Protein AF-A0A952Y866-F1 (afdb_monomer_lite)

Radius of gyration: 36.35 Å; chains: 1; bounding box: 114×31×93 Å

Foldseek 3Di:
DDDLPVVVVVVVVVVVLVVVVVVLVVVLVVPAAQQEWEWEAAAPPGDIHTDPDEDPLWDWDWDDLDPRYIYIYTYDWDCDPVSATWGQQDQDPVRHGDIDGCPDPSNVVRVVVVRVVCSVPDPSVVVCVVRRVVRRVVSVVVSVVVSVVVVVVVVVVVVVVVVVVCVVLVPDPPDSDRPPPDPDPPPDDDDDDDDDDDDD

pLDDT: mean 74.96, std 14.43, range [31.17, 93.38]

Secondary structure (DSSP, 8-state):
----HHHHHHHHHHHHHHHHHHHHHHHHHHSPPPEEEEEEE-STTPPPEE-SS--TTSEEEEEEEETTEEEEEEEPEEE-TTSSEEEEEEE-TTSPEEEEETTSHHHHHHHHHHHHHHHHH--HHHHHHHHHHHHHHHHHHHHHHHHHHHHHHHHHHHHHHHHHHHHHTTPPTT--S-----------------------

Sequence (200 aa):
MPFNIFAVARRIAAAVALLGVAAWVALTAIHGPEVTAVVRIDGPGAAPVPVDDCDEADVREFVRAEDRLSITVCFRTLQGRTHKREIAYAVDEKGEPSVAELDSKEAYQYTKRVAADFVEKLDADAMARQHRSPALLAHWARSMTLMALGLLAGWGLVFGIGRIVRRYLRIPKGSDVVPELEPDEWEGPPSGNAGGGEVP

Structure (mmCIF, N/CA/C/O backbone):
data_AF-A0A952Y866-F1
#
_entry.id   AF-A0A952Y866-F1
#
loop_
_atom_site.group_PDB
_atom_site.id
_atom_site.type_symbol
_atom_site.label_atom_id
_atom_site.label_alt_id
_atom_site.label_comp_id
_atom_site.label_asym_id
_atom_site.label_entity_id
_atom_site.label_seq_id
_atom_site.pdbx_PDB_ins_code
_atom_site.Cartn_x
_atom_site.Cartn_y
_atom_site.Cartn_z
_atom_site.occupancy
_atom_site.B_iso_or_equiv
_atom_site.auth_seq_id
_atom_site.auth_comp_id
_atom_site.auth_asym_id
_atom_site.auth_atom_id
_atom_site.pdbx_PDB_model_num
ATOM 1 N N . MET A 1 1 ? 28.715 -3.112 -46.007 1.00 52.16 1 MET A N 1
ATOM 2 C CA . MET A 1 1 ? 28.102 -2.104 -45.110 1.00 52.16 1 MET A CA 1
ATOM 3 C C . MET A 1 1 ? 28.789 -2.207 -43.759 1.00 52.16 1 MET A C 1
ATOM 5 O O . MET A 1 1 ? 28.863 -3.326 -43.260 1.00 52.16 1 MET A O 1
ATOM 9 N N . PRO A 1 2 ? 29.329 -1.115 -43.196 1.00 54.25 2 PRO A N 1
ATOM 10 C CA . PRO A 1 2 ? 30.005 -1.164 -41.903 1.00 54.25 2 PRO A CA 1
ATOM 11 C C . PRO A 1 2 ? 29.009 -1.585 -40.816 1.00 54.25 2 PRO A C 1
ATOM 13 O O . PRO A 1 2 ? 27.917 -1.025 -40.697 1.00 54.25 2 PRO A O 1
ATOM 16 N N . PHE A 1 3 ? 29.359 -2.621 -40.059 1.00 59.06 3 PHE A N 1
ATOM 17 C CA . PHE A 1 3 ? 28.512 -3.166 -39.005 1.00 59.06 3 PHE A CA 1
ATOM 18 C C . PHE A 1 3 ? 28.526 -2.213 -37.802 1.00 59.06 3 PHE A C 1
ATOM 20 O O . PHE A 1 3 ? 29.512 -2.117 -37.075 1.00 59.06 3 PHE A O 1
ATOM 27 N N . ASN A 1 4 ? 27.434 -1.470 -37.601 1.00 69.81 4 ASN A N 1
ATOM 28 C CA . ASN A 1 4 ? 27.316 -0.525 -36.493 1.00 69.81 4 ASN A CA 1
ATOM 29 C C . ASN A 1 4 ? 26.872 -1.255 -35.213 1.00 69.81 4 ASN A C 1
ATOM 31 O O . ASN A 1 4 ? 25.679 -1.375 -34.916 1.00 69.81 4 ASN A O 1
ATOM 35 N N . ILE A 1 5 ? 27.856 -1.731 -34.447 1.00 71.88 5 ILE A N 1
ATOM 36 C CA . ILE A 1 5 ? 27.668 -2.380 -33.139 1.00 71.88 5 ILE A CA 1
ATOM 37 C C . ILE A 1 5 ? 26.823 -1.528 -32.180 1.00 71.88 5 ILE A C 1
ATOM 39 O O . ILE A 1 5 ? 26.007 -2.075 -31.438 1.00 71.88 5 ILE A O 1
ATOM 43 N N . PHE A 1 6 ? 26.941 -0.197 -32.220 1.00 72.19 6 PHE A N 1
ATOM 44 C CA . PHE A 1 6 ? 26.191 0.695 -31.331 1.00 72.19 6 PHE A CA 1
ATOM 45 C C . PHE A 1 6 ? 24.701 0.761 -31.677 1.00 72.19 6 PHE A C 1
ATOM 47 O O . PHE A 1 6 ? 23.863 0.846 -30.777 1.00 72.19 6 PHE A O 1
ATOM 54 N N . ALA A 1 7 ? 24.348 0.678 -32.961 1.00 75.44 7 ALA A N 1
ATOM 55 C CA . ALA A 1 7 ? 22.956 0.616 -33.398 1.00 75.44 7 ALA A CA 1
ATOM 56 C C . ALA A 1 7 ? 22.286 -0.698 -32.963 1.00 75.44 7 ALA A C 1
ATOM 58 O O . ALA A 1 7 ? 21.150 -0.686 -32.482 1.00 75.44 7 ALA A O 1
ATOM 59 N N . VAL A 1 8 ? 23.002 -1.821 -33.077 1.00 79.06 8 VAL A N 1
ATOM 60 C CA . VAL A 1 8 ? 22.528 -3.132 -32.607 1.00 79.06 8 VAL A CA 1
ATOM 61 C C . VAL A 1 8 ? 22.381 -3.136 -31.085 1.00 79.06 8 VAL A C 1
ATOM 63 O O . VAL A 1 8 ? 21.320 -3.495 -30.576 1.00 79.06 8 VAL A O 1
ATOM 66 N N . ALA A 1 9 ? 23.386 -2.641 -30.357 1.00 79.94 9 ALA A N 1
ATOM 67 C CA . ALA A 1 9 ? 23.347 -2.533 -28.900 1.00 79.94 9 ALA A CA 1
ATOM 68 C C . ALA A 1 9 ? 22.163 -1.683 -28.409 1.00 79.94 9 ALA A C 1
ATOM 70 O O . ALA A 1 9 ? 21.484 -2.065 -27.458 1.00 79.94 9 ALA A O 1
ATOM 71 N N . ARG A 1 10 ? 21.851 -0.569 -29.089 1.00 82.69 10 ARG A N 1
ATOM 72 C CA . ARG A 1 10 ? 20.703 0.288 -28.749 1.00 82.69 10 ARG A CA 1
ATOM 73 C C . ARG A 1 10 ? 19.367 -0.438 -28.918 1.00 82.69 10 ARG A C 1
ATOM 75 O O . ARG A 1 10 ? 18.486 -0.288 -28.077 1.00 82.69 10 ARG A O 1
ATOM 82 N N . ARG A 1 11 ? 19.218 -1.239 -29.978 1.00 85.25 11 ARG A N 1
ATOM 83 C CA . ARG A 1 11 ? 18.003 -2.037 -30.223 1.00 85.25 11 ARG A CA 1
ATOM 84 C C . ARG A 1 11 ? 17.827 -3.137 -29.181 1.00 85.25 11 ARG A C 1
ATOM 86 O O . ARG A 1 11 ? 16.726 -3.299 -28.668 1.00 85.25 11 ARG A O 1
ATOM 93 N N . ILE A 1 12 ? 18.905 -3.844 -28.840 1.00 86.81 12 ILE A N 1
ATOM 94 C CA . ILE A 1 12 ? 18.879 -4.881 -27.800 1.00 86.81 12 ILE A CA 1
ATOM 95 C C . ILE A 1 12 ? 18.534 -4.256 -26.445 1.00 86.81 12 ILE A C 1
ATOM 97 O O . ILE A 1 12 ? 17.636 -4.743 -25.767 1.00 86.81 12 ILE A O 1
ATOM 101 N N . ALA A 1 13 ? 19.172 -3.140 -26.081 1.00 84.38 13 ALA A N 1
ATOM 102 C CA . ALA A 1 13 ? 18.874 -2.431 -24.839 1.00 84.38 13 ALA A CA 1
ATOM 103 C C . ALA A 1 13 ? 17.405 -1.981 -24.764 1.00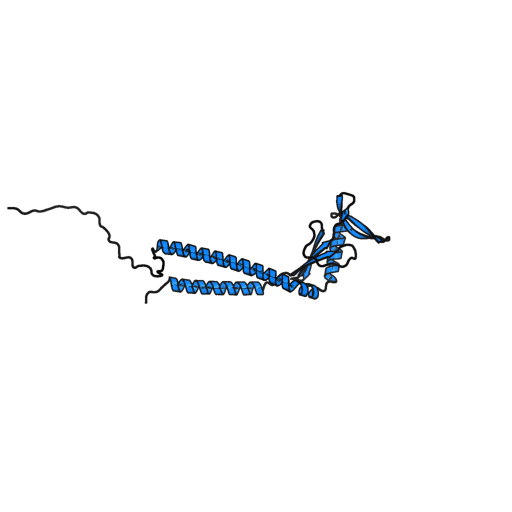 84.38 13 ALA A C 1
ATOM 105 O O . ALA A 1 13 ? 16.766 -2.154 -23.729 1.00 84.38 13 ALA A O 1
ATOM 106 N N . ALA A 1 14 ? 16.845 -1.463 -25.864 1.00 85.88 14 ALA A N 1
ATOM 107 C CA . ALA A 1 14 ? 15.435 -1.082 -25.925 1.00 85.88 14 ALA A CA 1
ATOM 108 C C . ALA A 1 14 ? 14.496 -2.291 -25.775 1.00 85.88 14 ALA A C 1
ATOM 110 O O . ALA A 1 14 ? 13.523 -2.217 -25.029 1.00 85.88 14 ALA A O 1
ATOM 111 N N . ALA A 1 15 ? 14.798 -3.413 -26.435 1.00 90.06 15 ALA A N 1
ATOM 112 C CA . ALA A 1 15 ? 14.008 -4.637 -26.319 1.00 90.06 15 ALA A CA 1
ATOM 113 C C . ALA A 1 15 ? 14.034 -5.207 -24.891 1.00 90.06 15 ALA A C 1
ATOM 115 O O . ALA A 1 15 ? 12.989 -5.566 -24.353 1.00 90.06 15 ALA A O 1
ATOM 116 N N . VAL A 1 16 ? 15.206 -5.232 -24.249 1.00 89.38 16 VAL A N 1
ATOM 117 C CA . VAL A 1 16 ? 15.352 -5.674 -22.854 1.00 89.38 16 VAL A CA 1
ATOM 118 C C . VAL A 1 16 ? 14.599 -4.744 -21.904 1.00 89.38 16 VAL A C 1
ATOM 120 O O . VAL A 1 16 ? 13.900 -5.226 -21.017 1.00 89.38 16 VAL A O 1
ATOM 123 N N . ALA A 1 17 ? 14.679 -3.426 -22.107 1.00 88.12 17 ALA A N 1
ATOM 124 C CA . ALA A 1 17 ? 13.931 -2.464 -21.301 1.00 88.12 17 ALA A CA 1
ATOM 125 C C . ALA A 1 17 ? 12.413 -2.665 -21.440 1.00 88.12 17 ALA A C 1
ATOM 127 O O . ALA A 1 17 ? 11.709 -2.692 -20.434 1.00 88.12 17 ALA A O 1
ATOM 128 N N . LEU A 1 18 ? 11.912 -2.873 -22.663 1.00 91.94 18 LEU A N 1
ATOM 129 C CA . LEU A 1 18 ? 10.495 -3.154 -22.914 1.00 91.94 18 LEU A CA 1
ATOM 130 C C . LEU A 1 18 ? 10.033 -4.445 -22.232 1.00 91.94 18 LEU A C 1
ATOM 132 O O . LEU A 1 18 ? 8.996 -4.444 -21.572 1.00 91.94 18 LEU A O 1
ATOM 136 N N . LEU A 1 19 ? 10.808 -5.526 -22.348 1.00 93.31 19 LEU A N 1
ATOM 137 C CA . LEU A 1 19 ? 10.503 -6.790 -21.675 1.00 93.31 19 LEU A CA 1
ATOM 138 C C . LEU A 1 19 ? 10.538 -6.644 -20.150 1.00 93.31 19 LEU A C 1
ATOM 140 O O . LEU A 1 19 ? 9.662 -7.174 -19.473 1.00 93.31 19 LEU A O 1
ATOM 144 N N . GLY A 1 20 ? 11.501 -5.893 -19.612 1.00 90.88 20 GLY A N 1
ATOM 145 C CA . GLY A 1 20 ? 11.597 -5.609 -18.181 1.00 90.88 20 GLY A CA 1
ATOM 146 C C . GLY A 1 20 ? 10.390 -4.832 -17.657 1.00 90.88 20 GLY A C 1
ATOM 147 O O . GLY A 1 20 ? 9.813 -5.210 -16.641 1.00 90.88 20 GLY A O 1
ATOM 148 N N . VAL A 1 21 ? 9.955 -3.797 -18.383 1.00 92.06 21 VAL A N 1
ATOM 149 C CA . VAL A 1 21 ? 8.740 -3.036 -18.051 1.00 92.06 21 VAL A CA 1
ATOM 150 C C . VAL A 1 21 ? 7.505 -3.935 -18.118 1.00 92.06 21 VAL A C 1
ATOM 152 O O . VAL A 1 21 ? 6.712 -3.946 -17.181 1.00 92.06 21 VAL A O 1
ATOM 155 N N . ALA A 1 22 ? 7.355 -4.734 -19.178 1.00 91.75 22 ALA A N 1
ATOM 156 C CA . ALA A 1 22 ? 6.223 -5.648 -19.318 1.00 91.75 22 ALA A CA 1
ATOM 157 C C . ALA A 1 22 ? 6.173 -6.683 -18.180 1.00 91.75 22 ALA A C 1
ATOM 159 O O . ALA A 1 22 ? 5.112 -6.905 -17.594 1.00 91.75 22 ALA A O 1
ATOM 160 N N . ALA A 1 23 ? 7.320 -7.266 -17.821 1.00 90.81 23 ALA A N 1
ATOM 161 C CA . ALA A 1 23 ? 7.433 -8.195 -16.703 1.00 90.81 23 ALA A CA 1
ATOM 162 C C . ALA A 1 23 ? 7.087 -7.526 -15.363 1.00 90.81 23 ALA A C 1
ATOM 164 O O . ALA A 1 23 ? 6.359 -8.109 -14.562 1.00 90.81 23 ALA A O 1
ATOM 165 N N . TRP A 1 24 ? 7.543 -6.290 -15.131 1.00 92.00 24 TRP A N 1
ATOM 166 C CA . TRP A 1 24 ? 7.238 -5.537 -13.912 1.00 92.00 24 TRP A CA 1
ATOM 167 C C . TRP A 1 24 ? 5.745 -5.224 -13.776 1.00 92.00 24 TRP A C 1
ATOM 169 O O . TRP A 1 24 ? 5.154 -5.416 -12.709 1.00 92.00 24 TRP A O 1
ATOM 179 N N . VAL A 1 25 ? 5.116 -4.784 -14.869 1.00 89.44 25 VAL A N 1
ATOM 180 C CA . VAL A 1 25 ? 3.673 -4.515 -14.924 1.00 89.44 25 VAL A CA 1
ATOM 181 C C . VAL A 1 25 ? 2.881 -5.794 -14.656 1.00 89.44 25 VAL A C 1
ATOM 183 O O . VAL A 1 25 ? 1.972 -5.782 -13.827 1.00 89.44 25 VAL A O 1
ATOM 186 N N . ALA A 1 26 ? 3.253 -6.910 -15.291 1.00 89.31 26 ALA A N 1
ATOM 187 C CA . ALA A 1 26 ? 2.615 -8.203 -15.054 1.00 89.31 26 ALA A CA 1
ATOM 188 C C . ALA A 1 26 ? 2.753 -8.647 -13.590 1.00 89.31 26 ALA A C 1
ATOM 190 O O . ALA A 1 26 ? 1.777 -9.067 -12.972 1.00 89.31 26 ALA A O 1
ATOM 191 N N . LEU A 1 27 ? 3.944 -8.498 -13.005 1.00 87.56 27 LEU A N 1
ATOM 192 C CA . LEU A 1 27 ? 4.200 -8.880 -11.619 1.00 87.56 27 LEU A CA 1
ATOM 193 C C . LEU A 1 27 ? 3.391 -8.027 -10.631 1.00 87.56 27 LEU A C 1
ATOM 195 O O . LEU A 1 27 ? 2.812 -8.579 -9.696 1.00 87.56 27 LEU A O 1
ATOM 199 N N . THR A 1 28 ? 3.280 -6.721 -10.892 1.00 86.94 28 THR A N 1
ATOM 200 C CA . THR A 1 28 ? 2.441 -5.783 -10.121 1.00 86.94 28 THR A CA 1
ATOM 201 C C . THR A 1 28 ? 0.958 -6.140 -10.226 1.00 86.94 28 THR A C 1
ATOM 203 O O . THR A 1 28 ? 0.234 -6.089 -9.240 1.00 86.94 28 THR A O 1
ATOM 206 N N . ALA A 1 29 ? 0.489 -6.551 -11.405 1.00 84.44 29 ALA A N 1
ATOM 207 C CA . ALA A 1 29 ? -0.900 -6.961 -11.590 1.00 84.44 29 ALA A CA 1
ATOM 208 C C . ALA A 1 29 ? -1.238 -8.276 -10.857 1.00 84.44 29 ALA A C 1
ATOM 210 O O . ALA A 1 29 ? -2.344 -8.420 -10.338 1.00 84.44 29 ALA A O 1
ATOM 211 N N . ILE A 1 30 ? -0.296 -9.228 -10.798 1.00 85.38 30 ILE A N 1
ATOM 212 C CA . ILE A 1 30 ? -0.469 -10.512 -10.094 1.00 85.38 30 ILE A CA 1
ATOM 213 C C . ILE A 1 30 ? -0.462 -10.308 -8.570 1.00 85.38 30 ILE A C 1
ATOM 215 O O . ILE A 1 30 ? -1.298 -10.869 -7.851 1.00 85.38 30 ILE A O 1
ATOM 219 N N . HIS A 1 31 ? 0.465 -9.488 -8.074 1.00 77.75 31 HIS A N 1
ATOM 220 C CA . HIS A 1 31 ? 0.610 -9.186 -6.652 1.00 77.75 31 HIS A CA 1
ATOM 221 C C . HIS A 1 31 ? -0.307 -8.020 -6.286 1.00 77.75 31 HIS A C 1
ATOM 223 O O . HIS A 1 31 ? 0.139 -6.896 -6.093 1.00 77.75 31 HIS A O 1
ATOM 229 N N . GLY A 1 32 ? -1.613 -8.293 -6.222 1.00 64.56 32 GLY A N 1
ATOM 230 C CA . GLY A 1 32 ? -2.595 -7.302 -5.782 1.00 64.56 32 GLY A CA 1
ATOM 231 C C . GLY A 1 32 ? -2.281 -6.759 -4.377 1.00 64.56 32 GLY A C 1
ATOM 232 O O . GLY A 1 32 ? -1.659 -7.461 -3.578 1.00 64.56 32 GLY A O 1
ATOM 233 N N . PRO A 1 33 ? -2.712 -5.527 -4.058 1.00 69.75 33 PRO A N 1
ATOM 234 C CA . PRO A 1 33 ? -2.453 -4.932 -2.755 1.00 69.75 33 PRO A CA 1
ATOM 235 C C . PRO A 1 33 ? -3.138 -5.710 -1.635 1.00 69.75 33 PRO A C 1
ATOM 237 O O . PRO A 1 33 ? -4.276 -6.158 -1.794 1.00 69.75 33 PRO A O 1
ATOM 240 N N . GLU A 1 34 ? -2.474 -5.794 -0.483 1.00 67.69 34 GLU A N 1
ATOM 241 C CA . GLU A 1 34 ? -3.193 -5.996 0.771 1.00 67.69 34 GLU A CA 1
ATOM 242 C C . GLU A 1 34 ? -4.059 -4.755 1.013 1.00 67.69 34 GLU A C 1
ATOM 244 O O . GLU A 1 34 ? -3.573 -3.621 0.976 1.00 67.69 34 GLU A O 1
ATOM 249 N N . VAL A 1 35 ? -5.359 -4.967 1.192 1.00 74.31 35 VAL A N 1
ATOM 250 C CA . VAL A 1 35 ? -6.283 -3.907 1.578 1.00 74.31 35 VAL A CA 1
ATOM 251 C C . VAL A 1 35 ? -6.158 -3.762 3.085 1.00 74.31 35 VAL A C 1
ATOM 253 O O . VAL A 1 35 ? -6.508 -4.674 3.828 1.00 74.31 35 VAL A O 1
ATOM 256 N N . THR A 1 36 ? -5.625 -2.627 3.522 1.00 74.50 36 THR A N 1
ATOM 257 C CA . THR A 1 36 ? -5.584 -2.242 4.931 1.00 74.50 36 THR A CA 1
ATOM 258 C C . THR A 1 36 ? -6.788 -1.357 5.223 1.00 74.50 36 THR A C 1
ATOM 260 O O . THR A 1 36 ? -6.935 -0.309 4.591 1.00 74.50 36 THR A O 1
ATOM 263 N N . ALA A 1 37 ? -7.633 -1.750 6.170 1.00 78.75 37 ALA A N 1
ATOM 264 C CA . ALA A 1 37 ? -8.684 -0.893 6.711 1.00 78.75 37 ALA A CA 1
ATOM 265 C C . ALA A 1 37 ? -8.333 -0.491 8.145 1.00 78.75 37 ALA A C 1
ATOM 267 O O . ALA A 1 37 ? -7.797 -1.300 8.903 1.00 78.75 37 ALA A O 1
ATOM 268 N N . VAL A 1 38 ? -8.638 0.749 8.521 1.00 84.50 38 VAL A N 1
ATOM 269 C CA . VAL A 1 38 ? -8.466 1.229 9.893 1.00 84.50 38 VAL A CA 1
ATOM 270 C C . VAL A 1 38 ? -9.833 1.628 10.434 1.00 84.50 38 VAL A C 1
ATOM 272 O O . VAL A 1 38 ? -10.590 2.362 9.797 1.00 84.50 38 VAL A O 1
ATOM 275 N N . VAL A 1 39 ? -10.184 1.095 11.600 1.00 85.31 39 VAL A N 1
ATOM 276 C CA . VAL A 1 39 ? -11.456 1.384 12.268 1.00 85.31 39 VAL A CA 1
ATOM 277 C C . VAL A 1 39 ? -11.206 1.772 13.708 1.00 85.31 39 VAL A C 1
ATOM 279 O O . VAL A 1 39 ? -10.349 1.190 14.363 1.00 85.31 39 VAL A O 1
ATOM 282 N N . ARG A 1 40 ? -11.981 2.722 14.223 1.00 86.19 40 ARG A N 1
ATOM 283 C CA . ARG A 1 40 ? -11.943 3.129 15.625 1.00 86.19 40 ARG A CA 1
ATOM 284 C C . ARG A 1 40 ? -13.189 2.660 16.361 1.00 86.19 40 ARG A C 1
ATOM 286 O O . ARG A 1 40 ? -14.302 2.806 15.862 1.00 86.19 40 ARG A O 1
ATOM 293 N N . ILE A 1 41 ? -12.997 2.141 17.568 1.00 85.94 41 ILE A N 1
ATOM 294 C CA . ILE A 1 41 ? -14.057 1.815 18.520 1.00 85.94 41 ILE A CA 1
ATOM 295 C C . ILE A 1 41 ? -13.939 2.795 19.690 1.00 85.94 41 ILE A C 1
ATOM 297 O O . ILE A 1 41 ? -12.962 2.773 20.440 1.00 85.94 41 ILE A O 1
ATOM 301 N N . ASP A 1 42 ? -14.933 3.677 19.827 1.00 82.00 42 ASP A N 1
ATOM 302 C CA . ASP A 1 42 ? -14.933 4.747 20.836 1.00 82.00 42 ASP A CA 1
ATOM 303 C C . ASP A 1 42 ? -15.239 4.251 22.263 1.00 82.00 42 ASP A C 1
ATOM 305 O O . ASP A 1 42 ? -15.030 4.986 23.227 1.00 82.00 42 ASP A O 1
ATOM 309 N N . GLY A 1 43 ? -15.717 3.013 22.422 1.00 78.56 43 GLY A N 1
ATOM 310 C CA . GLY A 1 43 ? -16.006 2.428 23.729 1.00 78.56 43 GLY A CA 1
ATOM 311 C C . GLY A 1 43 ? -16.710 1.068 23.661 1.00 78.56 43 GLY A C 1
ATOM 312 O O . GLY A 1 43 ? -17.007 0.568 22.573 1.00 78.56 43 GLY A O 1
ATOM 313 N N . PRO A 1 44 ? -16.987 0.449 24.819 1.00 77.19 44 PRO A N 1
ATOM 314 C CA . PRO A 1 44 ? -17.636 -0.854 24.892 1.00 77.19 44 PRO A CA 1
ATOM 315 C C . PRO A 1 44 ? -19.044 -0.826 24.301 1.00 77.19 44 PRO A C 1
ATOM 317 O O . PRO A 1 44 ? -19.891 -0.035 24.704 1.00 77.19 44 PRO A O 1
ATOM 320 N N . GLY A 1 45 ? -19.278 -1.695 23.313 1.00 74.81 45 GLY A N 1
ATOM 321 C CA . GLY A 1 45 ? -20.544 -1.778 22.577 1.00 74.81 45 GLY A CA 1
ATOM 322 C C . GLY A 1 45 ? -20.763 -0.676 21.533 1.00 74.81 45 GLY A C 1
ATOM 323 O O . GLY A 1 45 ? -21.804 -0.676 20.878 1.00 74.81 45 GLY A O 1
ATOM 324 N N . ALA A 1 46 ? -19.809 0.244 21.348 1.00 79.81 46 ALA A N 1
ATOM 325 C CA . ALA A 1 46 ? -19.893 1.261 20.306 1.00 79.81 46 ALA A CA 1
ATOM 326 C C . ALA A 1 46 ? -19.729 0.642 18.910 1.00 79.81 46 ALA A C 1
ATOM 328 O O . ALA A 1 46 ? -18.975 -0.315 18.716 1.00 79.81 46 ALA A O 1
ATOM 329 N N . ALA A 1 47 ? -20.418 1.217 17.924 1.00 77.31 47 ALA A N 1
ATOM 330 C CA . ALA A 1 47 ? -20.232 0.830 16.535 1.00 77.31 47 ALA A CA 1
ATOM 331 C C . ALA A 1 47 ? -18.841 1.280 16.038 1.00 77.31 47 ALA A C 1
ATOM 333 O O . ALA A 1 47 ? -18.419 2.396 16.350 1.00 77.31 47 ALA A O 1
ATOM 334 N N . PRO A 1 48 ? -18.135 0.448 15.259 1.00 80.62 48 PRO A N 1
ATOM 335 C CA . PRO A 1 48 ? -16.844 0.806 14.690 1.00 80.62 48 PRO A CA 1
ATOM 336 C C . PRO A 1 48 ? -17.005 1.895 13.625 1.00 80.62 48 PRO A C 1
ATOM 338 O O . PRO A 1 48 ? -17.863 1.802 12.745 1.00 80.62 48 PRO A O 1
ATOM 341 N N . VAL A 1 49 ? -16.159 2.919 13.700 1.00 82.38 49 VAL A N 1
ATOM 342 C CA . VAL A 1 49 ? -16.151 4.067 12.789 1.00 82.38 49 VAL A CA 1
ATOM 343 C C . VAL A 1 49 ? -14.909 3.985 11.897 1.00 82.38 49 VAL A C 1
ATOM 345 O O . VAL A 1 49 ? -13.807 3.842 12.427 1.00 82.38 49 VAL A O 1
ATOM 348 N N . PRO A 1 50 ? -15.036 4.067 10.561 1.00 80.69 50 PRO A N 1
ATOM 349 C CA . PRO A 1 50 ? -13.875 4.090 9.676 1.00 80.69 50 PRO A CA 1
ATOM 350 C C . PRO A 1 50 ? -13.062 5.372 9.894 1.00 80.69 50 PRO A C 1
ATOM 352 O O . PRO A 1 50 ? -13.626 6.466 9.962 1.00 80.69 50 PRO A O 1
ATOM 355 N N . VAL A 1 51 ? -11.742 5.230 9.998 1.00 83.44 51 VAL A N 1
ATOM 356 C CA . VAL A 1 51 ? -10.785 6.337 10.156 1.00 83.44 51 VAL A CA 1
ATOM 357 C C . VAL A 1 51 ? -9.598 6.131 9.216 1.00 83.44 51 VAL A C 1
ATOM 359 O O . VAL A 1 51 ? -9.343 5.010 8.785 1.00 83.44 51 VAL A O 1
ATOM 362 N N . ASP A 1 52 ? -8.871 7.200 8.890 1.00 78.44 52 ASP A N 1
ATOM 363 C CA . ASP A 1 52 ? -7.700 7.103 8.007 1.00 78.44 52 ASP A CA 1
ATOM 364 C C . ASP A 1 52 ? -6.467 6.524 8.730 1.00 78.44 52 ASP A C 1
ATOM 366 O O . ASP A 1 52 ? -5.691 5.779 8.133 1.00 78.44 52 ASP A O 1
ATOM 370 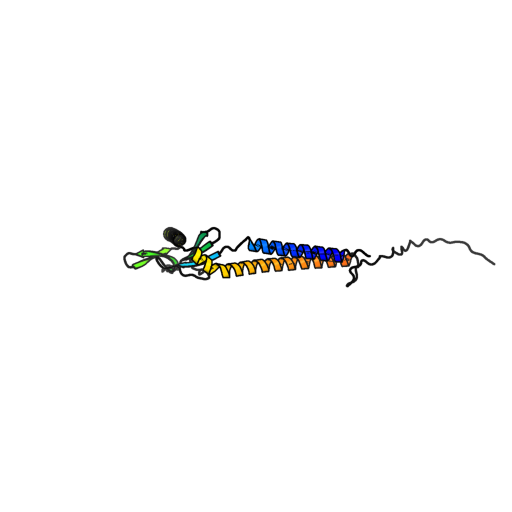N N . ASP A 1 53 ? -6.296 6.842 10.018 1.00 83.19 53 ASP A N 1
ATOM 371 C CA . ASP A 1 53 ? -5.230 6.321 10.884 1.00 83.19 53 ASP A CA 1
ATOM 372 C C . ASP A 1 53 ? -5.697 6.295 12.353 1.00 83.19 53 ASP A C 1
ATOM 374 O O . ASP A 1 53 ? -6.658 6.974 12.727 1.00 83.19 53 ASP A O 1
ATOM 378 N N . CYS A 1 54 ? -5.019 5.506 13.186 1.00 83.12 54 CYS A N 1
ATOM 379 C CA . CYS A 1 54 ? -5.216 5.529 14.633 1.00 83.12 54 CYS A CA 1
ATOM 380 C C . CYS A 1 54 ? -4.486 6.725 15.251 1.00 83.12 54 CYS A C 1
ATOM 382 O O . CYS A 1 54 ? -3.334 6.998 14.903 1.00 83.12 54 CYS A O 1
ATOM 384 N N . ASP A 1 55 ? -5.081 7.347 16.269 1.00 84.31 55 ASP A N 1
ATOM 385 C CA . ASP A 1 55 ? -4.374 8.331 17.086 1.00 84.31 55 ASP A CA 1
ATOM 386 C C . ASP A 1 55 ? -3.143 7.688 17.764 1.00 84.31 55 ASP A C 1
ATOM 388 O O . ASP A 1 55 ? -3.126 6.494 18.078 1.00 84.31 55 ASP A O 1
ATOM 392 N N . GLU A 1 56 ? -2.073 8.457 17.994 1.00 79.94 56 GLU A N 1
ATOM 393 C CA . GLU A 1 56 ? -0.849 7.947 18.649 1.00 79.94 56 GLU A CA 1
ATOM 394 C C . GLU A 1 56 ? -1.101 7.451 20.081 1.00 79.94 56 GLU A C 1
ATOM 396 O O . GLU A 1 56 ? -0.354 6.628 20.617 1.00 79.94 56 GLU A O 1
ATOM 401 N N . ALA A 1 57 ? -2.144 7.982 20.717 1.00 80.31 57 ALA A N 1
ATOM 402 C CA . ALA A 1 57 ? -2.535 7.599 22.061 1.00 80.31 57 ALA A CA 1
ATOM 403 C C . ALA A 1 57 ? -3.281 6.256 22.098 1.00 80.31 57 ALA A C 1
ATOM 405 O O . ALA A 1 57 ? -3.250 5.601 23.138 1.00 80.31 57 ALA A O 1
ATOM 406 N N . ASP A 1 58 ? -3.912 5.849 20.993 1.00 83.25 58 ASP A N 1
ATOM 407 C CA . ASP A 1 58 ? -4.852 4.730 20.946 1.00 83.25 58 ASP A CA 1
ATOM 408 C C . ASP A 1 58 ? -4.174 3.357 20.951 1.00 83.25 58 ASP A C 1
ATOM 410 O O . ASP A 1 58 ? -3.069 3.168 20.433 1.00 83.25 58 ASP A O 1
ATOM 414 N N . VAL A 1 59 ? -4.871 2.363 21.515 1.00 83.81 59 VAL A N 1
ATOM 415 C CA . VAL A 1 59 ? -4.436 0.961 21.436 1.00 83.81 59 VAL A CA 1
ATOM 416 C C . VAL A 1 59 ? -4.734 0.441 20.044 1.00 83.81 59 VAL A C 1
ATOM 418 O O . VAL A 1 59 ? -5.846 0.602 19.547 1.00 83.81 59 VAL A O 1
ATOM 421 N N . ARG A 1 60 ? -3.753 -0.219 19.434 1.00 85.94 60 ARG A N 1
ATOM 422 C CA . ARG A 1 60 ? -3.872 -0.793 18.095 1.00 85.94 60 ARG A CA 1
ATOM 423 C C . ARG A 1 60 ? -3.874 -2.308 18.203 1.00 85.94 60 ARG A C 1
ATOM 425 O O . ARG A 1 60 ? -2.912 -2.880 18.706 1.00 85.94 60 ARG A O 1
ATOM 432 N N . GLU A 1 61 ? -4.918 -2.943 17.693 1.00 84.38 61 GLU A N 1
ATOM 433 C CA . GLU A 1 61 ? -4.944 -4.387 17.470 1.00 84.38 61 GLU A CA 1
ATOM 434 C C . GLU A 1 61 ? -4.973 -4.678 15.977 1.00 84.38 61 GLU A C 1
ATOM 436 O O . GLU A 1 61 ? -5.753 -4.094 15.223 1.00 84.38 61 GLU A O 1
ATOM 441 N N . PHE A 1 62 ? -4.120 -5.605 15.556 1.00 81.56 62 PHE A N 1
ATOM 442 C CA . PHE A 1 62 ? -4.045 -6.037 14.169 1.00 81.56 62 PHE A CA 1
ATOM 443 C C . PHE A 1 62 ? -4.798 -7.346 14.007 1.00 81.56 62 PHE A C 1
ATOM 445 O O . PHE A 1 62 ? -4.471 -8.346 14.648 1.00 81.56 62 PHE A O 1
ATOM 452 N N . VAL A 1 63 ? -5.774 -7.352 13.105 1.00 80.06 63 VAL A N 1
ATOM 453 C CA . VAL A 1 63 ? -6.558 -8.541 12.790 1.00 80.06 63 VAL A CA 1
ATOM 454 C C . VAL A 1 63 ? -6.492 -8.812 11.299 1.00 80.06 63 VAL A C 1
ATOM 456 O O . VAL A 1 63 ? -6.668 -7.919 10.471 1.00 80.06 63 VAL A O 1
ATOM 459 N N . ARG A 1 64 ? -6.222 -10.066 10.942 1.00 76.31 64 ARG A N 1
ATOM 460 C CA . ARG A 1 64 ? -6.266 -10.525 9.554 1.00 76.31 64 ARG A CA 1
ATOM 461 C C . ARG A 1 64 ? -7.620 -11.190 9.337 1.00 76.31 64 ARG A C 1
ATOM 463 O O . ARG A 1 64 ? -7.883 -12.217 9.953 1.00 76.31 64 ARG A O 1
ATOM 470 N N . ALA A 1 65 ? -8.472 -10.573 8.522 1.00 68.88 65 ALA A N 1
ATOM 471 C CA . ALA A 1 65 ? -9.796 -11.109 8.212 1.00 68.88 65 ALA A CA 1
ATOM 472 C C . ALA A 1 65 ? -9.722 -12.150 7.083 1.00 68.88 65 ALA A C 1
ATOM 474 O O . ALA A 1 65 ? -10.351 -13.196 7.169 1.00 68.88 65 ALA A O 1
ATOM 475 N N . GLU A 1 66 ? -8.885 -11.902 6.071 1.00 68.88 66 GLU A N 1
ATOM 476 C CA . GLU A 1 66 ? -8.627 -12.821 4.957 1.00 68.88 66 GLU A CA 1
ATOM 477 C C . GLU A 1 66 ? -7.182 -12.688 4.453 1.00 68.88 66 GLU A C 1
ATOM 479 O O . GLU A 1 66 ? -6.448 -11.777 4.846 1.00 68.88 66 GLU A O 1
ATOM 484 N N . ASP A 1 67 ? -6.777 -13.550 3.514 1.00 67.06 67 ASP A N 1
ATOM 485 C CA . ASP A 1 67 ? -5.443 -13.567 2.895 1.00 67.06 67 ASP A CA 1
ATOM 486 C C . ASP A 1 67 ? -4.997 -12.224 2.296 1.00 67.06 67 ASP A C 1
ATOM 488 O O . ASP A 1 67 ? -3.802 -12.040 2.067 1.00 67.06 67 ASP A O 1
ATOM 492 N N . ARG A 1 68 ? -5.914 -11.281 2.042 1.00 66.44 68 ARG A N 1
ATOM 493 C CA . ARG A 1 68 ? -5.601 -9.954 1.483 1.00 66.44 68 ARG A CA 1
ATOM 494 C C . ARG A 1 68 ? -6.288 -8.782 2.187 1.00 66.44 68 ARG A C 1
ATOM 496 O O . ARG A 1 68 ? -6.173 -7.660 1.697 1.00 66.44 68 ARG A O 1
ATOM 503 N N . LEU A 1 69 ? -6.975 -9.021 3.306 1.00 73.88 69 LEU A N 1
ATOM 504 C CA . LEU A 1 69 ? -7.636 -7.982 4.096 1.00 73.88 69 LEU A CA 1
ATOM 505 C C . LEU A 1 69 ? -7.039 -7.958 5.502 1.00 73.88 69 LEU A C 1
ATOM 507 O O . LEU A 1 69 ? -7.251 -8.871 6.307 1.00 73.88 69 LEU A O 1
ATOM 511 N N . SER A 1 70 ? -6.290 -6.899 5.784 1.00 76.44 70 SER A N 1
ATOM 512 C CA . SER A 1 70 ? -5.792 -6.591 7.118 1.00 76.44 70 SER A CA 1
ATOM 513 C C . SER A 1 70 ? -6.580 -5.423 7.690 1.00 76.44 70 SER A C 1
ATOM 515 O O . SER A 1 70 ? -6.903 -4.454 7.002 1.00 76.44 70 SER A O 1
ATOM 517 N N . ILE A 1 71 ? -6.934 -5.536 8.961 1.00 81.19 71 ILE A N 1
ATOM 518 C CA . ILE A 1 71 ? -7.742 -4.548 9.656 1.00 81.19 71 ILE A CA 1
ATOM 519 C C . ILE A 1 71 ? -7.003 -4.151 10.917 1.00 81.19 71 ILE A C 1
ATOM 521 O O . ILE A 1 71 ? -6.657 -4.994 11.745 1.00 81.19 71 ILE A O 1
ATOM 525 N N . THR A 1 72 ? -6.774 -2.856 11.059 1.00 86.06 72 THR A N 1
ATOM 526 C CA . THR A 1 72 ? -6.269 -2.265 12.290 1.00 86.06 72 THR A CA 1
ATOM 527 C C . THR A 1 72 ? -7.458 -1.722 13.063 1.00 86.06 72 THR A C 1
ATOM 529 O O . THR A 1 72 ? -8.162 -0.830 12.588 1.00 86.06 72 THR A O 1
ATOM 532 N N . VAL A 1 73 ? -7.693 -2.266 14.252 1.00 86.00 73 VAL A N 1
ATOM 533 C CA . VAL A 1 73 ? -8.726 -1.790 15.169 1.00 86.00 73 VAL A CA 1
ATOM 534 C C . VAL A 1 73 ? -8.063 -0.875 16.193 1.00 86.00 73 VAL A C 1
ATOM 536 O O . VAL A 1 73 ? -7.223 -1.314 16.979 1.00 86.00 73 VAL A O 1
ATOM 539 N N . CYS A 1 74 ? -8.427 0.402 16.165 1.00 88.00 74 CYS A N 1
ATOM 540 C CA . CYS A 1 74 ? -8.024 1.404 17.138 1.00 88.00 74 CYS A CA 1
ATOM 541 C C . CYS A 1 74 ? -9.044 1.423 18.277 1.00 88.00 74 CYS A C 1
ATOM 543 O O . CYS A 1 74 ? -10.241 1.617 18.047 1.00 88.00 74 CYS A O 1
ATOM 545 N N . PHE A 1 75 ? -8.581 1.281 19.510 1.00 86.62 75 PHE A N 1
ATOM 546 C CA . PHE A 1 75 ? -9.409 1.500 20.685 1.00 86.62 75 PHE A CA 1
ATOM 547 C C . PHE A 1 75 ? -9.040 2.824 21.321 1.00 86.62 75 PHE A C 1
ATOM 549 O O . PHE A 1 75 ? -7.876 3.056 21.668 1.00 86.62 75 PHE A O 1
ATOM 556 N N . ARG A 1 76 ? -10.058 3.669 21.495 1.00 85.00 76 ARG A N 1
ATOM 557 C CA . ARG A 1 76 ? -9.871 4.993 22.063 1.00 85.00 76 ARG A CA 1
ATOM 558 C C . ARG A 1 76 ? -9.361 4.892 23.492 1.00 85.00 76 ARG A C 1
ATOM 560 O O . ARG A 1 76 ? -9.996 4.271 24.346 1.00 85.00 76 ARG A O 1
ATOM 567 N N . THR A 1 77 ? -8.233 5.538 23.754 1.00 82.81 77 THR A N 1
ATOM 568 C CA . THR A 1 77 ? -7.729 5.657 25.123 1.00 82.81 77 THR A CA 1
ATOM 569 C C . THR A 1 77 ? -8.337 6.857 25.834 1.00 82.81 77 THR A C 1
ATOM 571 O O . THR A 1 77 ? -8.585 7.916 25.255 1.00 82.81 77 THR A O 1
ATOM 574 N N . LEU A 1 78 ? -8.590 6.679 27.123 1.00 79.38 78 LEU A N 1
ATOM 575 C CA . LEU A 1 78 ? -9.005 7.725 28.038 1.00 79.38 78 LEU A CA 1
ATOM 576 C C . LEU A 1 78 ? -7.794 8.139 28.871 1.00 79.38 78 LEU A C 1
ATOM 578 O O . LEU A 1 78 ? -6.986 7.311 29.304 1.00 79.38 78 LEU A O 1
ATOM 582 N N . GLN A 1 79 ? -7.662 9.443 29.100 1.00 69.56 79 GLN A N 1
ATOM 583 C CA . GLN A 1 79 ? -6.685 9.951 30.051 1.00 69.56 79 GLN A CA 1
ATOM 584 C C . GLN A 1 79 ? -7.240 9.698 31.456 1.00 69.56 79 GLN A C 1
ATOM 586 O O . GLN A 1 79 ? -8.190 10.355 31.885 1.00 69.56 79 GLN A O 1
ATOM 591 N N . GLY A 1 80 ? -6.689 8.694 32.138 1.00 60.09 80 GLY A N 1
ATOM 592 C CA . GLY A 1 80 ? -7.125 8.297 33.469 1.00 60.09 80 GLY A CA 1
ATOM 593 C C . GLY A 1 80 ? -6.863 9.379 34.514 1.00 60.09 80 GLY A C 1
ATOM 594 O O . GLY A 1 80 ? -5.992 10.241 34.355 1.00 60.09 80 GLY A O 1
ATOM 595 N N . ARG A 1 81 ? -7.567 9.296 35.652 1.00 55.44 81 ARG A N 1
ATOM 596 C CA . ARG A 1 81 ? -7.374 10.200 36.811 1.00 55.44 81 ARG A CA 1
ATOM 597 C C . ARG A 1 81 ? -5.948 10.158 37.386 1.00 55.44 81 ARG A C 1
ATOM 599 O O . ARG A 1 81 ? -5.578 11.027 38.166 1.00 55.44 81 ARG A O 1
ATOM 606 N N . THR A 1 82 ? -5.159 9.153 37.016 1.00 58.06 82 THR A N 1
ATOM 607 C CA . THR A 1 82 ? -3.812 8.863 37.531 1.00 58.06 82 THR A CA 1
ATOM 608 C C . THR A 1 82 ? -2.680 9.225 36.557 1.00 58.06 82 THR A C 1
ATOM 610 O O . THR A 1 82 ? -1.555 8.773 36.750 1.00 58.06 82 THR A O 1
ATOM 613 N N . HIS A 1 83 ? -2.944 10.018 35.506 1.00 60.69 83 HIS A N 1
ATOM 614 C CA . HIS A 1 83 ? -2.018 10.290 34.384 1.00 60.69 83 HIS A CA 1
ATOM 615 C C . HIS A 1 83 ? -1.607 9.054 33.563 1.00 60.69 83 HIS A C 1
ATOM 617 O O . HIS A 1 83 ? -0.784 9.156 32.651 1.00 60.69 83 HIS A O 1
ATOM 623 N N . LYS A 1 84 ? -2.191 7.892 33.856 1.00 66.62 84 LYS A N 1
ATOM 624 C CA . LYS A 1 84 ? -2.003 6.647 33.115 1.00 66.62 84 LYS A CA 1
ATOM 625 C C . LYS A 1 84 ? -3.049 6.539 32.006 1.00 66.62 84 LYS A C 1
ATOM 627 O O . LYS A 1 84 ? -4.138 7.106 32.109 1.00 66.62 84 LYS A O 1
ATOM 632 N N . ARG A 1 85 ? -2.695 5.853 30.917 1.00 74.81 85 ARG A N 1
ATOM 633 C CA . ARG A 1 85 ? -3.619 5.598 29.804 1.00 74.81 85 ARG A CA 1
ATOM 634 C C . ARG A 1 85 ? -4.532 4.443 30.186 1.00 74.81 85 ARG A C 1
ATOM 636 O O . ARG A 1 85 ? -4.053 3.374 30.565 1.00 74.81 85 ARG A O 1
ATOM 643 N N . GLU A 1 86 ? -5.828 4.674 30.078 1.00 81.12 86 GLU A N 1
ATOM 644 C CA . GLU A 1 86 ? -6.859 3.708 30.431 1.00 81.12 86 GLU A CA 1
ATOM 645 C C . GLU A 1 86 ? -7.745 3.429 29.212 1.00 81.12 86 GLU A C 1
ATOM 647 O O . GLU A 1 86 ? -7.867 4.257 28.308 1.00 81.12 86 GLU A O 1
ATOM 652 N N . ILE A 1 87 ? -8.364 2.255 29.178 1.00 81.50 87 ILE A N 1
ATOM 653 C CA . ILE A 1 87 ? -9.331 1.856 28.156 1.00 81.50 87 ILE A CA 1
ATOM 654 C C . ILE A 1 87 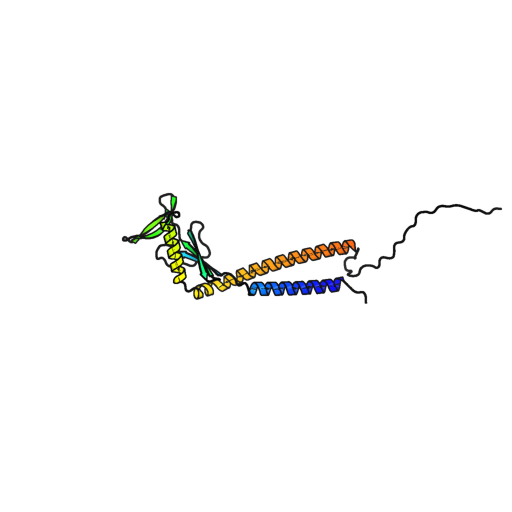? -10.635 1.438 28.828 1.00 81.50 87 ILE A C 1
ATOM 656 O O . ILE A 1 87 ? -10.632 0.727 29.835 1.00 81.50 87 ILE A O 1
ATOM 660 N N . ALA A 1 88 ? -11.759 1.877 28.265 1.00 80.12 88 ALA A N 1
ATOM 661 C CA . ALA A 1 88 ? -13.071 1.408 28.684 1.00 80.12 88 ALA A CA 1
ATOM 662 C C . ALA A 1 88 ? -13.323 0.007 28.102 1.00 80.12 88 ALA A C 1
ATOM 664 O O . ALA A 1 88 ? -13.364 -0.157 26.881 1.00 80.12 88 ALA A O 1
ATOM 665 N N . TYR A 1 89 ? -13.484 -0.994 28.969 1.00 77.38 89 TYR A N 1
ATOM 666 C CA . TYR A 1 89 ? -13.595 -2.404 28.569 1.00 77.38 89 TYR A CA 1
ATOM 667 C C . TYR A 1 89 ? -14.965 -3.026 28.867 1.00 77.38 89 TYR A C 1
ATOM 669 O O . TYR A 1 89 ? -15.322 -4.057 28.303 1.00 77.38 89 TYR A O 1
ATOM 677 N N . ALA A 1 90 ? -15.757 -2.420 29.746 1.00 75.00 90 ALA A N 1
ATOM 678 C CA . ALA A 1 90 ? -17.113 -2.867 30.037 1.00 75.00 90 ALA A CA 1
ATOM 679 C C . ALA A 1 90 ? -17.991 -1.681 30.430 1.00 75.00 90 ALA A C 1
ATOM 681 O O . ALA A 1 90 ? -17.489 -0.606 30.748 1.00 75.00 90 ALA A O 1
ATOM 682 N N . VAL A 1 91 ? -19.302 -1.888 30.410 1.00 76.69 91 VAL A N 1
ATOM 683 C CA . VAL A 1 91 ? -20.272 -0.985 31.030 1.00 76.69 91 VAL A CA 1
ATOM 684 C C . VAL A 1 91 ? -20.764 -1.686 32.289 1.00 76.69 91 VAL A C 1
ATOM 686 O O . VAL A 1 91 ? -21.133 -2.859 32.223 1.00 76.69 91 VAL A O 1
ATOM 689 N N . ASP A 1 92 ? -20.700 -1.012 33.432 1.00 73.88 92 ASP A N 1
ATOM 690 C CA . ASP A 1 92 ? -21.190 -1.560 34.693 1.00 73.88 92 ASP A CA 1
ATOM 691 C C . ASP A 1 92 ? -22.734 -1.582 34.745 1.00 73.88 92 ASP A C 1
ATOM 693 O O . ASP A 1 92 ? -23.424 -1.060 33.866 1.00 73.88 92 ASP A O 1
ATOM 697 N N . GLU A 1 93 ? -23.304 -2.177 35.798 1.00 72.50 93 GLU A N 1
ATOM 698 C CA . GLU A 1 93 ? -24.765 -2.249 35.990 1.00 72.50 93 GLU A CA 1
ATOM 699 C C . GLU A 1 93 ? -25.441 -0.870 36.131 1.00 72.50 93 GLU A C 1
ATOM 701 O O . GLU A 1 93 ? -26.665 -0.765 36.046 1.00 72.50 93 GLU A O 1
ATOM 706 N N . LYS A 1 94 ? -24.660 0.194 36.346 1.00 71.62 94 LYS A N 1
ATOM 707 C CA . LYS A 1 94 ? -25.125 1.578 36.490 1.00 71.62 94 LYS A CA 1
ATOM 708 C C . LYS A 1 94 ? -24.989 2.380 35.193 1.00 71.62 94 LYS A C 1
ATOM 710 O O . LYS A 1 94 ? -25.408 3.536 35.162 1.00 71.62 94 LYS A O 1
ATOM 715 N N . GLY A 1 95 ? -24.463 1.778 34.126 1.00 68.88 95 GLY A N 1
ATOM 716 C CA . GLY A 1 95 ? -24.236 2.443 32.846 1.00 68.88 95 GLY A CA 1
ATOM 717 C C . GLY A 1 95 ? -22.915 3.214 32.766 1.00 68.88 95 GLY A C 1
ATOM 718 O O . GLY A 1 95 ? -22.699 3.930 31.789 1.00 68.88 95 GLY A O 1
ATOM 719 N N . GLU A 1 96 ? -22.034 3.092 33.760 1.00 74.75 96 GLU A N 1
ATOM 720 C CA . GLU A 1 96 ? -20.725 3.739 33.764 1.00 74.75 96 GLU A CA 1
ATOM 721 C C . GLU A 1 96 ? -19.664 2.844 33.098 1.00 74.75 96 GLU A C 1
ATOM 723 O O . GLU A 1 96 ? -19.636 1.625 33.302 1.00 74.75 96 GLU A O 1
ATOM 728 N N . PRO A 1 97 ? -18.762 3.418 32.283 1.00 72.38 97 PRO A N 1
ATOM 729 C CA . PRO A 1 97 ? -17.695 2.656 31.655 1.00 72.38 97 PRO A CA 1
ATOM 730 C C . PRO A 1 97 ? -16.675 2.203 32.707 1.00 72.38 97 PRO A C 1
ATOM 732 O O . PRO A 1 97 ? -15.999 3.015 33.339 1.00 72.38 97 PRO A O 1
ATOM 735 N N . SER A 1 98 ? -16.526 0.889 32.857 1.00 77.31 98 SER A N 1
ATOM 736 C CA . SER A 1 98 ? -15.423 0.281 33.594 1.00 77.31 98 SER A CA 1
ATOM 737 C C . SER A 1 98 ? -14.131 0.477 32.809 1.00 77.31 98 SER A C 1
ATOM 739 O O . SER A 1 98 ? -14.030 0.078 31.644 1.00 77.31 98 SER A O 1
ATOM 741 N N . VAL A 1 99 ? -13.153 1.106 33.456 1.00 80.44 99 VAL A N 1
ATOM 742 C CA . VAL A 1 99 ? -11.852 1.439 32.874 1.00 80.44 99 VAL A CA 1
ATOM 743 C C . VAL A 1 99 ? -10.758 0.549 33.447 1.00 80.44 99 VAL A C 1
ATOM 745 O O . VAL A 1 99 ? -10.756 0.241 34.638 1.00 80.44 99 VAL A O 1
ATOM 748 N N . ALA A 1 100 ? -9.826 0.135 32.596 1.00 78.44 100 ALA A N 1
ATOM 749 C CA . ALA A 1 100 ? -8.632 -0.601 32.990 1.00 78.44 100 ALA A CA 1
ATOM 750 C C . ALA A 1 100 ? -7.384 0.087 32.437 1.00 78.44 100 ALA A C 1
ATOM 752 O O . ALA A 1 100 ? -7.418 0.690 31.364 1.00 78.44 100 ALA A O 1
ATOM 753 N N . GLU A 1 101 ? -6.269 -0.017 33.159 1.00 79.81 101 GLU A N 1
ATOM 754 C CA . GLU A 1 101 ? -4.971 0.450 32.670 1.00 79.81 101 GLU A CA 1
ATOM 755 C C . GLU A 1 101 ? -4.562 -0.350 31.422 1.00 79.81 101 GLU A C 1
ATOM 757 O O . GLU A 1 101 ? -4.818 -1.556 31.343 1.00 79.81 101 GLU A O 1
ATOM 762 N N . LEU A 1 102 ? -3.931 0.316 30.450 1.00 76.75 102 LEU A N 1
ATOM 763 C CA . LEU A 1 102 ? -3.566 -0.257 29.146 1.00 76.75 102 LEU A CA 1
ATOM 764 C C . LEU A 1 102 ? -2.825 -1.602 29.243 1.00 76.75 102 LEU A C 1
ATOM 766 O O . LEU A 1 102 ? -3.115 -2.528 28.493 1.00 76.75 102 LEU A O 1
ATOM 770 N N . ASP A 1 103 ? -1.890 -1.701 30.192 1.00 73.44 103 ASP A N 1
ATOM 771 C CA . ASP A 1 103 ? -1.009 -2.862 30.380 1.00 73.44 103 ASP A CA 1
ATOM 772 C C . ASP A 1 103 ? -1.658 -3.987 31.206 1.00 73.44 103 ASP A C 1
ATOM 774 O O . ASP A 1 103 ? -1.029 -5.001 31.528 1.00 73.44 103 ASP A O 1
ATOM 778 N N . SER A 1 104 ? -2.923 -3.822 31.594 1.00 80.19 104 SER A N 1
ATOM 779 C CA . SER A 1 104 ? -3.649 -4.839 32.343 1.00 80.19 104 SER A CA 1
ATOM 780 C C . SER A 1 104 ? -4.034 -6.026 31.454 1.00 80.19 104 SER A C 1
ATOM 782 O O . SER A 1 104 ? -4.319 -5.908 30.260 1.00 80.19 104 SER A O 1
ATOM 784 N N . LYS A 1 105 ? -4.118 -7.213 32.066 1.00 82.50 105 LYS A N 1
ATOM 785 C CA . LYS A 1 105 ? -4.628 -8.415 31.385 1.00 82.50 105 LYS A CA 1
ATOM 786 C C . LYS A 1 105 ? -6.076 -8.247 30.915 1.00 82.50 105 LYS A C 1
ATOM 788 O O . LYS A 1 105 ? -6.463 -8.875 29.936 1.00 82.50 105 LYS A O 1
ATOM 793 N N . GLU A 1 106 ? -6.856 -7.432 31.616 1.00 79.62 106 GLU A N 1
ATOM 794 C CA . GLU A 1 106 ? -8.268 -7.167 31.327 1.00 79.62 106 GLU A CA 1
ATOM 795 C C . GLU A 1 106 ? -8.420 -6.374 30.029 1.00 79.62 106 GLU A C 1
ATOM 797 O O . GLU A 1 106 ? -9.146 -6.813 29.136 1.00 79.62 106 GLU A O 1
ATOM 802 N N . ALA A 1 107 ? -7.655 -5.285 29.884 1.00 78.44 107 ALA A N 1
ATOM 803 C CA . ALA A 1 107 ? -7.588 -4.494 28.659 1.00 78.44 107 ALA A CA 1
ATOM 804 C C . ALA A 1 107 ? -7.214 -5.366 27.451 1.00 78.44 107 ALA A C 1
ATOM 806 O O . ALA A 1 107 ? -7.945 -5.390 26.464 1.00 78.44 107 ALA A O 1
ATOM 807 N N . TYR A 1 108 ? -6.142 -6.158 27.567 1.00 80.25 108 TYR A N 1
ATOM 808 C CA . TYR A 1 108 ? -5.681 -7.039 26.489 1.00 80.25 108 TYR A CA 1
ATOM 809 C C . TYR A 1 108 ? -6.706 -8.119 26.101 1.00 80.25 108 TYR A C 1
ATOM 811 O O . TYR A 1 108 ? -6.920 -8.405 24.923 1.00 80.25 108 TYR A O 1
ATOM 819 N N . GLN A 1 109 ? -7.352 -8.763 27.079 1.00 85.12 109 GLN A N 1
ATOM 820 C CA . GLN A 1 109 ? -8.363 -9.782 26.781 1.00 85.12 109 GLN A CA 1
ATOM 821 C C . GLN A 1 109 ? -9.606 -9.182 26.128 1.00 85.12 109 GLN A C 1
ATOM 823 O O . GLN A 1 109 ? -10.197 -9.811 25.246 1.00 85.12 109 GLN A O 1
ATOM 828 N N . TYR A 1 110 ? -9.994 -7.982 26.553 1.00 83.69 110 TYR A N 1
ATOM 829 C CA . TYR A 1 110 ? -11.108 -7.256 25.973 1.00 83.69 110 TYR A CA 1
ATOM 830 C C . TYR A 1 110 ? -10.826 -6.852 24.522 1.00 83.69 110 TYR A C 1
ATOM 832 O O . TYR A 1 110 ? -11.597 -7.236 23.641 1.00 83.69 110 TYR A O 1
ATOM 840 N N . THR A 1 111 ? -9.712 -6.159 24.251 1.00 84.25 111 THR A N 1
ATOM 841 C CA . THR A 1 111 ? -9.373 -5.702 22.891 1.00 84.25 111 THR A CA 1
ATOM 842 C C . THR A 1 111 ? -9.289 -6.876 21.926 1.00 84.25 111 THR A C 1
ATOM 844 O O . THR A 1 111 ? -9.895 -6.839 20.857 1.00 84.25 111 THR A O 1
ATOM 847 N N . LYS A 1 112 ? -8.643 -7.971 22.343 1.00 84.12 112 LYS A N 1
ATOM 848 C CA . LYS A 1 112 ? -8.518 -9.192 21.544 1.00 84.12 112 LYS A CA 1
ATOM 849 C C . LYS A 1 112 ? -9.861 -9.859 21.247 1.00 84.12 112 LYS A C 1
ATOM 851 O O . LYS A 1 112 ? -10.066 -10.336 20.133 1.00 84.12 112 LYS A O 1
ATOM 856 N N . ARG A 1 113 ? -10.775 -9.910 22.222 1.00 85.19 113 ARG A N 1
ATOM 857 C CA . ARG A 1 113 ? -12.111 -10.496 22.025 1.00 85.19 113 ARG A CA 1
ATOM 858 C C . ARG A 1 113 ? -12.951 -9.646 21.080 1.00 85.19 113 ARG A C 1
ATOM 860 O O . ARG A 1 113 ? -13.511 -10.182 20.135 1.00 85.19 113 ARG A O 1
ATOM 867 N N . VAL A 1 114 ? -13.002 -8.334 21.303 1.00 84.62 114 VAL A N 1
ATOM 868 C CA . VAL A 1 114 ? -13.781 -7.418 20.457 1.00 84.62 114 VAL A CA 1
ATOM 869 C C . VAL A 1 114 ? -13.249 -7.406 19.027 1.00 84.62 114 VAL A C 1
ATOM 871 O O . VAL A 1 114 ? -14.033 -7.443 18.085 1.00 84.62 114 VAL A O 1
ATOM 874 N N . ALA A 1 115 ? -11.927 -7.418 18.860 1.00 81.56 115 ALA A N 1
ATOM 875 C CA . ALA A 1 115 ? -11.274 -7.547 17.564 1.00 81.56 115 ALA A CA 1
ATOM 876 C C . ALA A 1 115 ? -11.666 -8.843 16.825 1.00 81.56 115 ALA A C 1
ATOM 878 O O . ALA A 1 115 ? -11.954 -8.801 15.629 1.00 81.56 115 ALA A O 1
ATOM 879 N N . ALA A 1 116 ? -11.708 -9.982 17.525 1.00 81.25 116 ALA A N 1
ATOM 880 C CA . ALA A 1 116 ? -12.105 -11.265 16.942 1.00 81.25 116 ALA A CA 1
ATOM 881 C C . ALA A 1 116 ? -13.596 -11.298 16.558 1.00 81.25 116 ALA A C 1
ATOM 883 O O . ALA A 1 116 ? -13.924 -11.627 15.419 1.00 81.25 116 ALA A O 1
ATOM 884 N N . ASP A 1 117 ? -14.480 -10.882 17.470 1.00 82.88 117 ASP A N 1
ATOM 885 C CA . ASP A 1 117 ? -15.927 -10.798 17.228 1.00 82.88 117 ASP A CA 1
ATOM 886 C C . ASP A 1 117 ? -16.255 -9.847 16.069 1.00 82.88 117 ASP A C 1
ATOM 888 O O . ASP A 1 117 ? -17.208 -10.063 15.317 1.00 82.88 117 ASP A O 1
ATOM 892 N N . PHE A 1 118 ? -15.480 -8.767 15.934 1.00 79.00 118 PHE A N 1
ATOM 893 C CA . PHE A 1 118 ? -15.636 -7.814 14.847 1.00 79.00 118 PHE A CA 1
ATOM 894 C C . PHE A 1 118 ? -15.346 -8.454 13.493 1.00 79.00 118 PHE A C 1
ATOM 896 O O . PHE A 1 118 ? -16.135 -8.268 12.574 1.00 79.00 118 PHE A O 1
ATOM 903 N N . VAL A 1 119 ? -14.265 -9.231 13.379 1.00 76.44 119 VAL A N 1
ATOM 904 C CA . VAL A 1 119 ? -13.925 -9.937 12.136 1.00 76.44 119 VAL A CA 1
ATOM 905 C C . VAL A 1 119 ? -14.974 -10.980 11.768 1.00 76.44 119 VAL A C 1
ATOM 907 O O . VAL A 1 119 ? -15.322 -11.079 10.597 1.00 76.44 119 VAL A O 1
ATOM 910 N N . GLU A 1 120 ? -15.528 -11.706 12.740 1.00 77.25 120 GLU A N 1
ATOM 911 C CA . GLU A 1 120 ? -16.585 -12.693 12.476 1.00 77.25 120 GLU A CA 1
ATOM 912 C C . GLU A 1 120 ? -17.870 -12.048 11.931 1.00 77.25 120 GLU A C 1
ATOM 914 O O . GLU A 1 120 ? -18.540 -12.607 11.065 1.00 77.25 120 GLU A O 1
ATOM 919 N N . LYS A 1 121 ? -18.210 -10.851 12.421 1.00 75.12 121 LYS A N 1
ATOM 920 C CA . LYS A 1 121 ? -19.407 -10.101 12.001 1.00 75.12 121 LYS A CA 1
ATOM 921 C C . LYS A 1 121 ? -19.160 -9.184 10.808 1.00 75.12 121 LYS A C 1
ATOM 923 O O . LYS A 1 121 ? -20.093 -8.524 10.345 1.00 75.12 121 LYS A O 1
ATOM 928 N N . LEU A 1 122 ? -17.920 -9.091 10.344 1.00 73.69 122 LEU A N 1
ATOM 929 C CA . LEU A 1 122 ? -17.553 -8.193 9.271 1.00 73.69 122 LEU A CA 1
ATOM 930 C C . LEU A 1 122 ? -18.059 -8.732 7.937 1.00 73.69 122 LEU A C 1
ATOM 932 O O . LEU A 1 122 ? -17.710 -9.836 7.529 1.00 73.69 122 LEU A O 1
ATOM 936 N N . ASP A 1 123 ? -18.784 -7.902 7.193 1.00 70.75 123 ASP A N 1
ATOM 937 C C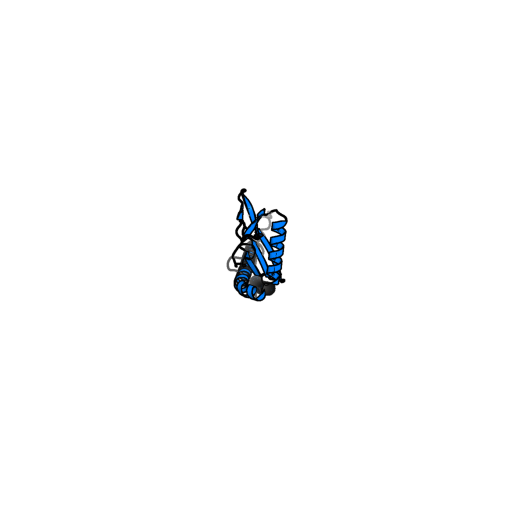A . ASP A 1 123 ? -18.920 -8.114 5.755 1.00 70.75 123 ASP A CA 1
ATOM 938 C C . ASP A 1 123 ? -17.608 -7.676 5.079 1.00 70.75 123 ASP A C 1
ATOM 940 O O . ASP A 1 123 ? -17.433 -6.523 4.660 1.00 70.75 123 ASP A O 1
ATOM 944 N N . ALA A 1 124 ? -16.645 -8.602 5.052 1.00 64.81 124 ALA A N 1
ATOM 945 C CA . ALA A 1 124 ? -15.325 -8.400 4.465 1.00 64.81 124 ALA A CA 1
ATOM 946 C C . ALA A 1 124 ? -15.415 -7.946 2.998 1.00 64.81 124 ALA A C 1
ATOM 948 O O . ALA A 1 124 ? -14.640 -7.087 2.572 1.00 64.81 124 ALA A O 1
ATOM 949 N N . ASP A 1 125 ? -16.414 -8.424 2.252 1.00 64.19 125 ASP A N 1
ATOM 950 C CA . ASP A 1 125 ? -16.632 -8.072 0.850 1.00 64.19 125 ASP A CA 1
ATOM 951 C C . ASP A 1 125 ? -17.135 -6.635 0.666 1.00 64.19 125 ASP A C 1
ATOM 953 O O . ASP A 1 125 ? -16.794 -5.970 -0.323 1.00 64.19 125 ASP A O 1
ATOM 957 N N . ALA A 1 126 ? -17.965 -6.136 1.584 1.00 68.81 126 ALA A N 1
ATOM 958 C CA . ALA A 1 126 ? -18.425 -4.749 1.568 1.00 68.81 126 ALA A CA 1
ATOM 959 C C . ALA A 1 126 ? -17.284 -3.776 1.906 1.00 68.81 126 ALA A C 1
ATOM 961 O O . ALA A 1 126 ? -17.050 -2.815 1.163 1.00 68.81 126 ALA A O 1
ATOM 962 N N . MET A 1 127 ? -16.517 -4.059 2.965 1.00 66.31 127 MET A N 1
ATOM 963 C CA . MET A 1 127 ? -15.363 -3.234 3.345 1.00 66.31 127 MET A CA 1
ATOM 964 C C . MET A 1 127 ? -14.262 -3.246 2.289 1.00 66.31 127 MET A C 1
ATOM 966 O O . MET A 1 127 ? -13.733 -2.183 1.939 1.00 66.31 127 MET A O 1
ATOM 970 N N . ALA A 1 128 ? -13.950 -4.427 1.747 1.00 65.12 128 ALA A N 1
ATOM 971 C CA . ALA A 1 128 ? -12.961 -4.570 0.694 1.00 65.12 128 ALA A CA 1
ATOM 972 C C . ALA A 1 128 ? -13.350 -3.714 -0.510 1.00 65.12 128 ALA A C 1
ATOM 974 O O . ALA A 1 128 ? -12.524 -2.948 -0.990 1.00 65.12 128 ALA A O 1
ATOM 975 N N . ARG A 1 129 ? -14.609 -3.750 -0.967 1.00 68.19 129 ARG A N 1
ATOM 976 C CA . ARG A 1 129 ? -15.068 -2.930 -2.104 1.00 68.19 129 ARG A CA 1
ATOM 977 C C . ARG A 1 129 ? -14.896 -1.429 -1.879 1.00 68.19 129 ARG A C 1
ATOM 979 O O . ARG A 1 129 ? -14.476 -0.741 -2.808 1.00 68.19 129 ARG A O 1
ATOM 986 N N . GLN A 1 130 ? -15.170 -0.941 -0.672 1.00 70.62 130 GLN A N 1
ATOM 987 C CA . GLN A 1 130 ? -15.033 0.477 -0.341 1.00 70.62 130 GLN A CA 1
ATOM 988 C C . GLN A 1 130 ? -13.567 0.948 -0.345 1.00 70.62 130 GLN A C 1
ATOM 990 O O . GLN A 1 130 ? -13.288 2.059 -0.788 1.00 70.62 130 GLN A O 1
ATOM 995 N N . HIS A 1 131 ? -12.626 0.100 0.083 1.00 69.06 131 HIS A N 1
ATOM 996 C CA . HIS A 1 131 ? -11.208 0.470 0.239 1.00 69.06 131 HIS A CA 1
ATOM 997 C C . HIS A 1 131 ? -10.311 -0.025 -0.907 1.00 69.06 131 HIS A C 1
ATOM 999 O O . HIS A 1 131 ? -9.138 0.340 -1.000 1.00 69.06 131 HIS A O 1
ATOM 1005 N N . ARG A 1 132 ? -10.852 -0.823 -1.835 1.00 70.50 132 ARG A N 1
ATOM 1006 C CA . ARG A 1 132 ? -10.098 -1.426 -2.941 1.00 70.50 132 ARG A CA 1
ATOM 1007 C C . ARG A 1 132 ? -9.543 -0.397 -3.916 1.00 70.50 132 ARG A C 1
ATOM 1009 O O . ARG A 1 132 ? -8.408 -0.547 -4.355 1.00 70.50 132 ARG A O 1
ATOM 1016 N N . SER A 1 133 ? -10.317 0.625 -4.283 1.00 70.12 133 SER A N 1
ATOM 1017 C CA . SER A 1 133 ? -9.879 1.627 -5.263 1.00 70.12 133 SER A CA 1
ATOM 1018 C C . SER A 1 133 ? -8.709 2.495 -4.773 1.00 70.12 133 SER A C 1
ATOM 1020 O O . SER A 1 133 ? -7.722 2.567 -5.512 1.00 70.12 133 SER A O 1
ATOM 1022 N N . PRO A 1 134 ? -8.717 3.094 -3.561 1.00 75.06 134 PRO A N 1
ATOM 1023 C CA . PRO A 1 134 ? -7.561 3.848 -3.079 1.00 75.06 134 PRO A CA 1
ATOM 1024 C C . PRO A 1 134 ? -6.349 2.943 -2.825 1.00 75.06 134 PRO A C 1
ATOM 1026 O O . PRO A 1 134 ? -5.233 3.320 -3.181 1.00 75.06 134 PRO A O 1
ATOM 1029 N N . ALA A 1 135 ? -6.552 1.727 -2.301 1.00 76.06 135 ALA A N 1
ATOM 1030 C CA . ALA A 1 135 ? -5.464 0.774 -2.074 1.00 76.06 135 ALA A CA 1
ATOM 1031 C C . ALA A 1 135 ? -4.786 0.341 -3.387 1.00 76.06 135 ALA A C 1
ATOM 1033 O O . ALA A 1 135 ? -3.557 0.291 -3.471 1.00 76.06 135 ALA A O 1
ATOM 1034 N N . LEU A 1 136 ? -5.570 0.089 -4.442 1.00 77.31 136 LEU A N 1
ATOM 1035 C CA . LEU A 1 136 ? -5.045 -0.189 -5.781 1.00 77.31 136 LEU A CA 1
ATOM 1036 C C . LEU A 1 136 ? -4.251 0.995 -6.324 1.00 77.31 136 LEU A C 1
ATOM 1038 O O . LEU A 1 136 ? -3.133 0.798 -6.795 1.00 77.31 136 LEU A O 1
ATOM 1042 N N . LEU A 1 137 ? -4.787 2.213 -6.236 1.00 82.12 137 LEU A N 1
ATOM 1043 C CA . LEU A 1 137 ? -4.092 3.405 -6.719 1.00 82.12 137 LEU A CA 1
ATOM 1044 C C . LEU A 1 137 ? -2.762 3.620 -5.995 1.00 82.12 137 LEU A C 1
ATOM 1046 O O . LEU A 1 137 ? -1.747 3.839 -6.652 1.00 82.12 137 LEU A O 1
ATOM 1050 N N . ALA A 1 138 ? -2.740 3.503 -4.667 1.00 83.12 138 ALA A N 1
ATOM 1051 C CA . ALA A 1 138 ? -1.524 3.657 -3.876 1.00 83.12 138 ALA A CA 1
ATOM 1052 C C . ALA A 1 138 ? -0.477 2.583 -4.215 1.00 83.12 138 ALA A C 1
ATOM 1054 O O . ALA A 1 138 ? 0.706 2.891 -4.389 1.00 83.12 138 ALA A O 1
ATOM 1055 N N . HIS A 1 139 ? -0.906 1.328 -4.365 1.00 83.19 139 HIS A N 1
ATOM 1056 C CA . HIS A 1 139 ? -0.028 0.225 -4.746 1.00 83.19 139 HIS A CA 1
ATOM 1057 C C . HIS A 1 139 ? 0.574 0.418 -6.139 1.00 83.19 139 HIS A C 1
ATOM 1059 O O . HIS A 1 139 ? 1.791 0.315 -6.312 1.00 83.19 139 HIS A O 1
ATOM 1065 N N . TRP A 1 140 ? -0.258 0.772 -7.119 1.00 85.00 140 TRP A N 1
ATOM 1066 C CA . TRP A 1 140 ? 0.197 1.071 -8.472 1.00 85.00 140 TRP A CA 1
ATOM 1067 C C . TRP A 1 140 ? 1.118 2.288 -8.506 1.00 85.00 140 TRP A C 1
ATOM 1069 O O . TRP A 1 140 ? 2.164 2.231 -9.146 1.00 85.00 140 TRP A O 1
ATOM 1079 N N . ALA A 1 141 ? 0.799 3.358 -7.776 1.00 88.44 141 ALA A N 1
ATOM 1080 C CA . ALA A 1 141 ? 1.655 4.536 -7.682 1.00 88.44 141 ALA A CA 1
ATOM 1081 C C . ALA A 1 141 ? 3.040 4.183 -7.119 1.00 88.44 141 ALA A C 1
ATOM 1083 O O . ALA A 1 141 ? 4.063 4.565 -7.693 1.00 88.44 141 ALA A O 1
ATOM 1084 N N . ARG A 1 142 ? 3.097 3.395 -6.037 1.00 87.06 142 ARG A N 1
ATOM 1085 C CA . ARG A 1 142 ? 4.360 2.939 -5.443 1.00 87.06 142 ARG A CA 1
ATOM 1086 C C . ARG A 1 142 ? 5.154 2.052 -6.400 1.00 87.06 142 ARG A C 1
ATOM 1088 O O . ARG A 1 142 ? 6.352 2.273 -6.573 1.00 87.06 142 ARG A O 1
ATOM 1095 N N . SER A 1 143 ? 4.492 1.099 -7.056 1.00 87.44 143 SER A N 1
ATOM 1096 C CA . SER A 1 143 ? 5.131 0.217 -8.037 1.00 87.44 143 SER A CA 1
ATOM 1097 C C . SER A 1 143 ? 5.697 0.999 -9.228 1.00 87.44 143 SER A C 1
ATOM 1099 O O . SER A 1 143 ? 6.863 0.828 -9.586 1.00 87.44 143 SER A O 1
ATOM 1101 N N . MET A 1 144 ? 4.920 1.929 -9.789 1.00 88.81 144 MET A N 1
ATOM 1102 C CA . MET A 1 144 ? 5.357 2.791 -10.893 1.00 88.81 144 MET A CA 1
ATOM 1103 C C . MET A 1 144 ? 6.524 3.695 -10.484 1.00 88.81 144 MET A C 1
ATOM 1105 O O . MET A 1 144 ? 7.427 3.932 -11.285 1.00 88.81 144 MET A O 1
ATOM 1109 N N . THR A 1 145 ? 6.549 4.154 -9.231 1.00 91.44 145 THR A N 1
ATOM 1110 C CA . THR A 1 145 ? 7.651 4.961 -8.688 1.00 91.44 145 THR A CA 1
ATOM 1111 C C . THR A 1 145 ? 8.946 4.150 -8.615 1.00 91.44 145 THR A C 1
ATOM 1113 O O . THR A 1 145 ? 9.992 4.618 -9.060 1.00 91.44 145 THR A O 1
ATOM 1116 N N . LEU A 1 146 ? 8.885 2.912 -8.114 1.00 90.56 146 LEU A N 1
ATOM 1117 C CA . LEU A 1 146 ? 10.038 2.006 -8.071 1.00 90.56 146 LEU A CA 1
ATOM 1118 C C . LEU A 1 146 ? 10.537 1.649 -9.475 1.00 90.56 146 LEU A C 1
ATOM 1120 O O . LEU A 1 146 ? 11.743 1.675 -9.720 1.00 90.56 146 LEU A O 1
ATOM 1124 N N . MET A 1 147 ? 9.621 1.387 -10.409 1.00 91.56 147 MET A N 1
ATOM 1125 C CA . MET A 1 147 ? 9.963 1.151 -11.811 1.00 91.56 147 MET A CA 1
ATOM 1126 C C . MET A 1 147 ? 10.667 2.366 -12.427 1.00 91.56 147 MET A C 1
ATOM 1128 O O . MET A 1 147 ? 11.705 2.213 -13.068 1.00 91.56 147 MET A O 1
ATOM 1132 N N . ALA A 1 148 ? 10.144 3.576 -12.208 1.00 91.94 148 ALA A N 1
ATOM 1133 C CA . ALA A 1 148 ? 10.748 4.807 -12.709 1.00 91.94 148 ALA A CA 1
ATOM 1134 C C . ALA A 1 148 ? 12.158 5.024 -12.139 1.00 91.94 148 ALA A C 1
ATOM 1136 O O . ALA A 1 148 ? 13.083 5.325 -12.893 1.00 91.94 148 ALA A O 1
ATOM 1137 N N . LEU A 1 149 ? 12.351 4.807 -10.834 1.00 93.38 149 LEU A N 1
ATOM 1138 C CA . LEU A 1 149 ? 13.669 4.870 -10.197 1.00 93.38 149 LEU A CA 1
ATOM 1139 C C . LEU A 1 149 ? 14.637 3.833 -10.781 1.00 93.38 149 LEU A C 1
ATOM 1141 O O . LEU A 1 149 ? 15.779 4.170 -11.091 1.00 93.38 149 LEU A O 1
ATOM 1145 N N . GLY A 1 150 ? 14.178 2.596 -10.987 1.00 89.56 150 GLY A N 1
ATOM 1146 C CA . GLY A 1 150 ? 14.970 1.535 -11.610 1.00 89.56 150 GLY A CA 1
ATOM 1147 C C . GLY A 1 150 ? 15.382 1.870 -13.045 1.00 89.56 150 GLY A C 1
ATOM 1148 O O . GLY A 1 150 ? 16.547 1.704 -13.409 1.00 89.56 150 GLY A O 1
ATOM 1149 N N . LEU A 1 151 ? 14.461 2.414 -13.847 1.00 91.19 151 LEU A N 1
ATOM 1150 C CA . LEU A 1 151 ? 14.744 2.869 -15.210 1.00 91.19 151 LEU A CA 1
ATOM 1151 C C . LEU A 1 151 ? 15.733 4.039 -15.232 1.00 91.19 151 LEU A C 1
ATOM 1153 O O . LEU A 1 151 ? 16.648 4.035 -16.053 1.00 91.19 151 LEU A O 1
ATOM 1157 N N . LEU A 1 152 ? 15.596 5.010 -14.325 1.00 92.94 152 LEU A N 1
ATOM 1158 C CA . LEU A 1 152 ? 16.532 6.132 -14.205 1.00 92.94 152 LEU A CA 1
ATOM 1159 C C . LEU A 1 152 ? 17.934 5.662 -13.804 1.00 92.94 152 LEU A C 1
ATOM 1161 O O . LEU A 1 152 ? 18.919 6.091 -14.406 1.00 92.94 152 LEU A O 1
ATOM 1165 N N . ALA A 1 153 ? 18.032 4.750 -12.835 1.00 92.69 153 ALA A N 1
ATOM 1166 C CA . ALA A 1 153 ? 19.301 4.160 -12.422 1.00 92.69 153 ALA A CA 1
ATOM 1167 C C . ALA A 1 153 ? 19.954 3.372 -13.570 1.00 92.69 153 ALA A C 1
ATOM 1169 O O . ALA A 1 153 ? 21.135 3.565 -13.865 1.00 92.69 153 ALA A O 1
ATOM 1170 N N . GLY A 1 154 ? 19.176 2.538 -14.269 1.00 88.25 154 GLY A N 1
ATOM 1171 C CA . GLY A 1 154 ? 19.638 1.792 -15.438 1.00 88.25 154 GLY A CA 1
ATOM 1172 C C . GLY A 1 154 ? 20.092 2.707 -16.577 1.00 88.25 154 GLY A C 1
ATOM 1173 O O . GLY A 1 154 ? 21.157 2.496 -17.158 1.00 88.25 154 GLY A O 1
ATOM 1174 N N . TRP A 1 155 ? 19.338 3.770 -16.859 1.00 89.75 155 TRP A N 1
ATOM 1175 C CA . TRP A 1 155 ? 19.708 4.777 -17.852 1.00 89.75 155 TRP A CA 1
ATOM 1176 C C . TRP A 1 155 ? 21.018 5.482 -17.486 1.00 89.75 155 TRP A C 1
ATOM 1178 O O . TRP A 1 155 ? 21.909 5.590 -18.331 1.00 89.75 155 TRP A O 1
ATOM 1188 N N . GLY A 1 156 ? 21.178 5.890 -16.224 1.00 90.44 156 GLY A N 1
ATOM 1189 C CA . GLY A 1 156 ? 22.413 6.491 -15.719 1.00 90.44 156 GLY A CA 1
ATOM 1190 C C . GLY A 1 156 ? 23.622 5.562 -15.855 1.00 90.44 156 GLY A C 1
ATOM 1191 O O . GLY A 1 156 ? 24.685 5.997 -16.302 1.00 90.44 156 GLY A O 1
ATOM 1192 N N . LEU A 1 157 ? 23.451 4.270 -15.555 1.00 89.62 157 LEU A N 1
ATOM 1193 C CA . LEU A 1 157 ? 24.492 3.253 -15.715 1.00 89.62 157 LEU A CA 1
ATOM 1194 C C . LEU A 1 157 ? 24.907 3.096 -17.186 1.00 89.62 157 LEU A C 1
ATOM 1196 O O . LEU A 1 157 ? 26.093 3.183 -17.506 1.00 89.62 157 LEU A O 1
ATOM 1200 N N . VAL A 1 158 ? 23.941 2.905 -18.093 1.00 86.06 158 VAL A N 1
ATOM 1201 C CA . VAL A 1 158 ? 24.205 2.750 -19.536 1.00 86.06 158 VAL A CA 1
ATOM 1202 C C . VAL A 1 158 ? 24.874 4.000 -20.103 1.00 86.06 158 VAL A C 1
ATOM 1204 O O . VAL A 1 158 ? 25.826 3.897 -20.879 1.00 86.06 158 VAL A O 1
ATOM 1207 N N . PHE A 1 159 ? 24.427 5.186 -19.688 1.00 86.12 159 PHE A N 1
ATOM 1208 C CA . PHE A 1 159 ? 25.040 6.451 -20.077 1.00 86.12 159 PHE A CA 1
ATOM 1209 C C . PHE A 1 159 ? 26.492 6.561 -19.586 1.00 86.12 159 PHE A C 1
ATOM 1211 O O . PHE A 1 159 ? 27.385 6.923 -20.359 1.00 86.12 159 PHE A O 1
ATOM 1218 N N . GLY A 1 160 ? 26.752 6.197 -18.327 1.00 88.44 160 GLY A N 1
ATOM 1219 C CA . GLY A 1 160 ? 28.090 6.178 -17.738 1.00 88.44 160 GLY A CA 1
ATOM 1220 C C . GLY A 1 160 ? 29.041 5.227 -18.466 1.00 88.44 160 GLY A C 1
ATOM 1221 O O . GLY A 1 160 ? 30.116 5.647 -18.902 1.00 88.44 160 GLY A O 1
ATOM 1222 N N . ILE A 1 161 ? 28.622 3.975 -18.679 1.00 86.00 161 ILE A N 1
ATOM 1223 C CA . ILE A 1 161 ? 29.393 2.970 -19.430 1.00 86.00 161 ILE A CA 1
ATOM 1224 C C . ILE A 1 161 ? 29.653 3.460 -20.857 1.00 86.00 161 ILE A C 1
ATOM 1226 O O . ILE A 1 161 ? 30.793 3.436 -21.322 1.00 86.00 161 ILE A O 1
ATOM 1230 N N . GLY A 1 162 ? 28.630 3.983 -21.536 1.00 82.50 162 GLY A N 1
ATOM 1231 C CA . GLY A 1 162 ? 28.762 4.536 -22.882 1.00 82.50 162 GLY A CA 1
ATOM 1232 C C . GLY A 1 162 ? 29.788 5.669 -22.962 1.00 82.50 162 GLY A C 1
ATOM 1233 O O . GLY A 1 162 ? 30.561 5.737 -23.919 1.00 82.50 162 GLY A O 1
ATOM 1234 N N . ARG A 1 163 ? 29.859 6.531 -21.940 1.00 83.56 163 ARG A N 1
ATOM 1235 C CA . ARG A 1 163 ? 30.866 7.599 -21.854 1.00 83.56 163 ARG A CA 1
ATOM 1236 C C . ARG A 1 163 ? 32.281 7.045 -21.665 1.00 83.56 163 ARG A C 1
ATOM 1238 O O . ARG A 1 163 ? 33.205 7.562 -22.293 1.00 83.56 163 ARG A O 1
ATOM 1245 N N . ILE A 1 164 ? 32.458 6.013 -20.837 1.00 84.94 164 ILE A N 1
ATOM 1246 C CA . ILE A 1 164 ? 33.759 5.356 -20.620 1.00 84.94 164 ILE A CA 1
ATOM 1247 C C . ILE A 1 164 ? 34.239 4.690 -21.913 1.00 84.94 164 ILE A C 1
ATOM 1249 O O . ILE A 1 164 ? 35.357 4.952 -22.354 1.00 84.94 164 ILE A O 1
ATOM 1253 N N . VAL A 1 165 ? 33.377 3.905 -22.564 1.00 81.19 165 VAL A N 1
ATOM 1254 C CA . VAL A 1 165 ? 33.696 3.208 -23.819 1.00 81.19 165 VAL A CA 1
ATOM 1255 C C . VAL A 1 165 ? 34.039 4.200 -24.931 1.00 81.19 165 VAL A C 1
ATOM 1257 O O . VAL A 1 165 ? 35.053 4.033 -25.603 1.00 81.19 165 VAL A O 1
ATOM 1260 N N . ARG A 1 166 ? 33.263 5.284 -25.092 1.00 77.00 166 ARG A N 1
ATOM 1261 C CA . ARG A 1 166 ? 33.5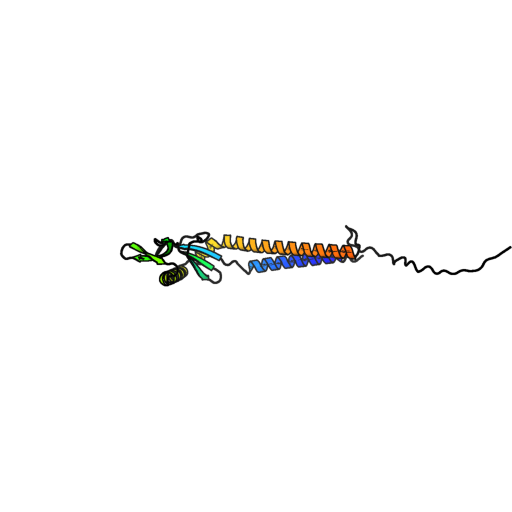72 6.340 -26.076 1.00 77.00 166 ARG A CA 1
ATOM 1262 C C . ARG A 1 166 ? 34.905 7.033 -25.790 1.00 77.00 166 ARG A C 1
ATOM 1264 O O . ARG A 1 166 ? 35.629 7.339 -26.732 1.00 77.00 166 ARG A O 1
ATOM 1271 N N . ARG A 1 167 ? 35.240 7.267 -24.513 1.00 80.94 167 ARG A N 1
ATOM 1272 C CA . ARG A 1 167 ? 36.532 7.849 -24.111 1.00 80.94 167 ARG A CA 1
ATOM 1273 C C . ARG A 1 167 ? 37.694 6.911 -24.440 1.00 80.94 167 ARG A C 1
ATOM 1275 O O . ARG A 1 167 ? 38.716 7.388 -24.919 1.00 80.94 167 ARG A O 1
ATOM 1282 N N . TYR A 1 168 ? 37.535 5.613 -24.191 1.00 81.50 168 TYR A N 1
ATOM 1283 C CA . TYR A 1 168 ? 38.566 4.610 -24.458 1.00 81.50 168 TYR A CA 1
ATOM 1284 C C . TYR A 1 168 ? 38.796 4.405 -25.963 1.00 81.50 168 TYR A C 1
ATOM 1286 O O . TYR A 1 168 ? 39.933 4.418 -26.416 1.00 81.50 168 TYR A O 1
ATOM 1294 N N . LEU A 1 169 ? 37.720 4.318 -26.752 1.00 74.81 169 LEU A N 1
ATOM 1295 C CA . LEU A 1 169 ? 37.772 4.102 -28.206 1.00 74.81 169 LEU A CA 1
ATOM 1296 C C . LEU A 1 169 ? 37.961 5.390 -29.035 1.00 74.81 169 LEU A C 1
ATOM 1298 O O . LEU A 1 169 ? 37.842 5.344 -30.255 1.00 74.81 169 LEU A O 1
ATOM 1302 N N . ARG A 1 170 ? 38.202 6.548 -28.394 1.00 74.69 170 ARG A N 1
ATOM 1303 C CA . ARG A 1 170 ? 38.351 7.875 -29.038 1.00 74.69 170 ARG A CA 1
ATOM 1304 C C . ARG A 1 170 ? 37.239 8.223 -30.048 1.00 74.69 170 ARG A C 1
ATOM 1306 O O . ARG A 1 170 ? 37.471 8.945 -31.013 1.00 74.69 170 ARG A O 1
ATOM 1313 N N . ILE A 1 171 ? 36.013 7.745 -29.826 1.00 68.88 171 ILE A N 1
ATOM 1314 C CA . ILE A 1 171 ? 34.903 7.960 -30.765 1.00 68.88 171 ILE A CA 1
ATOM 1315 C C . ILE A 1 171 ? 34.418 9.416 -30.648 1.00 68.88 171 ILE A C 1
ATOM 1317 O O . ILE A 1 171 ? 33.992 9.822 -29.556 1.00 68.88 171 ILE A O 1
ATOM 1321 N N . PRO A 1 172 ? 34.434 10.213 -31.734 1.00 67.19 172 PRO A N 1
ATOM 1322 C CA . PRO A 1 172 ? 33.987 11.600 -31.691 1.00 67.19 172 PRO A CA 1
ATOM 1323 C C . PRO A 1 172 ? 32.489 11.708 -31.360 1.00 67.19 172 PRO A C 1
ATOM 1325 O O . PRO A 1 172 ? 31.675 10.844 -31.703 1.00 67.19 172 PRO A O 1
ATOM 1328 N N . LYS A 1 173 ? 32.102 12.790 -30.669 1.00 62.50 173 LYS A N 1
ATOM 1329 C CA . LYS A 1 173 ? 30.690 13.073 -30.360 1.00 62.50 173 LYS A CA 1
ATOM 1330 C C . LYS A 1 173 ? 29.893 13.153 -31.668 1.00 62.50 173 LYS A C 1
ATOM 1332 O O . LYS A 1 173 ? 30.259 13.910 -32.556 1.00 62.50 173 LYS A O 1
ATOM 1337 N N . GLY A 1 174 ? 28.806 12.386 -31.765 1.00 64.19 174 GLY A N 1
ATOM 1338 C CA . GLY A 1 174 ? 27.957 12.332 -32.962 1.00 64.19 174 GLY A CA 1
ATOM 1339 C C . GLY A 1 174 ? 28.319 11.238 -33.972 1.00 64.19 174 GLY A C 1
ATOM 1340 O O . GLY A 1 174 ? 27.525 10.993 -34.872 1.00 64.19 174 GLY A O 1
ATOM 1341 N N . SER A 1 175 ? 29.443 10.534 -33.795 1.00 63.53 175 SER A N 1
ATOM 1342 C CA . SER A 1 175 ? 29.752 9.322 -34.560 1.00 63.53 175 SER A CA 1
ATOM 1343 C C . SER A 1 175 ? 29.412 8.072 -33.747 1.00 63.53 175 SER A C 1
ATOM 1345 O O . SER A 1 175 ? 29.663 8.009 -32.539 1.00 63.53 175 SER A O 1
ATOM 1347 N N . ASP A 1 176 ? 28.837 7.081 -34.423 1.00 63.25 176 ASP A N 1
ATOM 1348 C CA . ASP A 1 176 ? 28.667 5.709 -33.930 1.00 63.25 176 ASP A CA 1
ATOM 1349 C C . ASP A 1 176 ? 29.630 4.750 -34.677 1.00 63.25 176 ASP A C 1
ATOM 1351 O O . ASP A 1 176 ? 29.434 3.538 -34.693 1.00 63.25 176 ASP A O 1
ATOM 1355 N N . VAL A 1 177 ? 30.672 5.297 -35.318 1.00 64.50 177 VAL A N 1
ATOM 1356 C CA . VAL A 1 177 ? 31.702 4.559 -36.061 1.00 64.50 177 VAL A CA 1
ATOM 1357 C C . VAL A 1 177 ? 33.054 4.791 -35.388 1.00 64.50 177 VAL A C 1
ATOM 1359 O O . VAL A 1 177 ? 33.418 5.934 -35.097 1.00 64.50 177 VAL A O 1
ATOM 1362 N N . VAL A 1 178 ? 33.776 3.701 -35.117 1.00 59.41 178 VAL A N 1
ATOM 1363 C CA . VAL A 1 178 ? 35.168 3.759 -34.654 1.00 59.41 178 VAL A CA 1
ATOM 1364 C C . VAL A 1 178 ? 36.008 4.278 -35.825 1.00 59.41 178 VAL A C 1
ATOM 1366 O O . VAL A 1 178 ? 35.905 3.692 -36.903 1.00 59.41 178 VAL A O 1
ATOM 1369 N N . PRO A 1 179 ? 36.772 5.374 -35.671 1.00 59.12 179 PRO A N 1
ATOM 1370 C CA . PRO A 1 179 ? 37.667 5.816 -36.734 1.00 59.12 179 PRO A CA 1
ATOM 1371 C C . PRO A 1 179 ? 38.667 4.695 -37.044 1.00 59.12 179 PRO A C 1
ATOM 1373 O O . PRO A 1 179 ? 39.183 4.069 -36.116 1.00 59.12 179 PRO A O 1
ATOM 1376 N N . GLU A 1 180 ? 38.913 4.419 -38.327 1.00 55.25 180 GLU A N 1
ATOM 1377 C CA . GLU A 1 180 ? 40.056 3.594 -38.725 1.00 55.25 180 GLU A CA 1
ATOM 1378 C C . GLU A 1 180 ? 41.306 4.270 -38.156 1.00 55.25 180 GLU A C 1
ATOM 1380 O O . GLU A 1 180 ? 41.625 5.406 -38.503 1.00 55.25 180 GLU A O 1
ATOM 1385 N N . LEU A 1 181 ? 41.946 3.612 -37.190 1.00 56.00 181 LEU A N 1
ATOM 1386 C CA . LEU A 1 181 ? 43.275 3.998 -36.747 1.00 56.00 181 LEU A CA 1
ATOM 1387 C C . LEU A 1 181 ? 44.197 3.720 -37.934 1.00 56.00 181 LEU A C 1
ATOM 1389 O O . LEU A 1 181 ? 44.382 2.556 -38.295 1.00 56.00 181 LEU A O 1
ATOM 1393 N N . GLU A 1 182 ? 44.731 4.772 -38.557 1.00 50.31 182 GLU A N 1
ATOM 1394 C CA . GLU A 1 182 ? 45.917 4.612 -39.395 1.00 50.31 182 GLU A CA 1
ATOM 1395 C C . GLU A 1 182 ? 46.982 3.911 -38.538 1.00 50.31 182 GLU A C 1
ATOM 1397 O O . GLU A 1 182 ? 47.172 4.302 -37.381 1.00 50.31 182 GLU A O 1
ATOM 1402 N N . PRO A 1 183 ? 47.606 2.827 -39.033 1.00 44.53 183 PRO A N 1
ATOM 1403 C CA . PRO A 1 183 ? 48.652 2.150 -38.289 1.00 44.53 183 PRO A CA 1
ATOM 1404 C C . PRO A 1 183 ? 49.760 3.160 -38.015 1.00 44.53 183 PRO A C 1
ATOM 1406 O O . PRO A 1 183 ? 50.242 3.822 -38.932 1.00 44.53 183 PRO A O 1
ATOM 1409 N N . ASP A 1 184 ? 50.088 3.286 -36.735 1.00 48.53 184 ASP A N 1
ATOM 1410 C CA . ASP A 1 184 ? 50.964 4.305 -36.184 1.00 48.53 184 ASP A CA 1
ATOM 1411 C C . ASP A 1 184 ? 52.232 4.496 -37.032 1.00 48.53 184 ASP A C 1
ATOM 1413 O O . ASP A 1 184 ? 52.939 3.535 -37.355 1.00 48.53 184 ASP A O 1
ATOM 1417 N N . GLU A 1 185 ? 52.533 5.759 -37.339 1.00 46.31 185 GLU A N 1
ATOM 1418 C CA . GLU A 1 185 ? 53.859 6.248 -37.699 1.00 46.31 185 GLU A CA 1
ATOM 1419 C C . GLU A 1 185 ? 54.797 5.928 -36.522 1.00 46.31 185 GLU A C 1
ATOM 1421 O O . GLU A 1 185 ? 54.992 6.705 -35.590 1.00 46.31 185 GLU A O 1
ATOM 1426 N N . TRP A 1 186 ? 55.290 4.690 -36.508 1.00 40.56 186 TRP A N 1
ATOM 1427 C CA . TRP A 1 186 ? 56.353 4.222 -35.637 1.00 40.56 186 TRP A CA 1
ATOM 1428 C C . TRP A 1 186 ? 57.621 4.988 -36.027 1.00 40.56 186 TRP A C 1
ATOM 1430 O O . TRP A 1 186 ? 58.356 4.577 -36.926 1.00 40.56 186 TRP A O 1
ATOM 1440 N N . GLU A 1 187 ? 57.887 6.109 -35.358 1.00 42.25 187 GLU A N 1
ATOM 1441 C CA . GLU A 1 187 ? 59.224 6.699 -35.318 1.00 42.25 187 GLU A CA 1
ATOM 1442 C C . GLU A 1 187 ? 60.177 5.659 -34.703 1.00 42.25 187 GLU A C 1
ATOM 1444 O O . GLU A 1 187 ? 60.260 5.470 -33.487 1.00 42.25 187 GLU A O 1
ATOM 1449 N N . GLY A 1 188 ? 60.859 4.907 -35.570 1.00 40.66 188 GLY A N 1
ATOM 1450 C CA . GLY A 1 188 ? 61.977 4.051 -35.192 1.00 40.66 188 GLY A CA 1
ATOM 1451 C C . GLY A 1 188 ? 63.120 4.881 -34.589 1.00 40.66 188 GLY A C 1
ATOM 1452 O O . GLY A 1 188 ? 63.230 6.079 -34.859 1.00 40.66 188 GLY A O 1
ATOM 1453 N N . PRO A 1 189 ? 63.988 4.277 -33.760 1.00 40.56 189 PRO A N 1
ATOM 1454 C CA . PRO A 1 189 ? 65.030 5.018 -33.062 1.00 40.56 189 PRO A CA 1
ATOM 1455 C C . PRO A 1 189 ? 66.041 5.605 -34.063 1.00 40.56 189 PRO A C 1
ATOM 1457 O O . PRO A 1 189 ? 66.249 5.022 -35.131 1.00 40.56 189 PRO A O 1
ATOM 1460 N N . PRO A 1 190 ? 66.721 6.720 -33.732 1.00 43.88 190 PRO A N 1
ATOM 1461 C CA . PRO A 1 190 ? 67.692 7.330 -34.627 1.00 43.88 190 PRO A CA 1
ATOM 1462 C C . PRO A 1 190 ? 68.909 6.408 -34.771 1.00 43.88 190 PRO A C 1
ATOM 1464 O O . PRO A 1 190 ? 69.796 6.376 -33.918 1.00 43.88 190 PRO A O 1
ATOM 1467 N N . SER A 1 191 ? 68.964 5.644 -35.861 1.00 41.53 191 SER A N 1
ATOM 1468 C CA . SER A 1 191 ? 70.175 4.939 -36.264 1.00 41.53 191 SER A CA 1
ATOM 1469 C C . SER A 1 191 ? 71.142 5.947 -36.881 1.00 41.53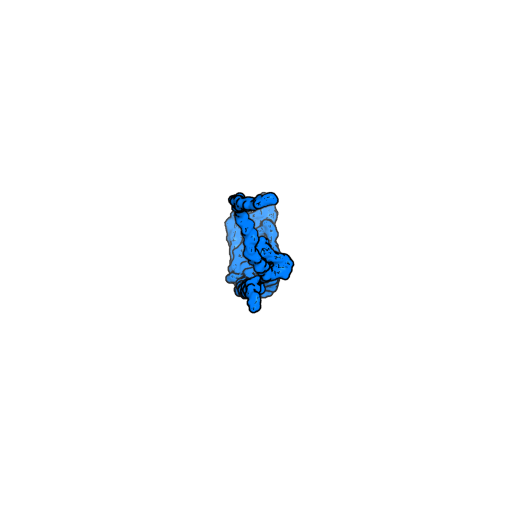 191 SER A C 1
ATOM 1471 O O . SER A 1 191 ? 71.028 6.311 -38.051 1.00 41.53 191 SER A O 1
ATOM 1473 N N . GLY A 1 192 ? 72.102 6.414 -36.089 1.00 36.72 192 GLY A N 1
ATOM 1474 C CA . GLY A 1 192 ? 73.317 6.998 -36.636 1.00 36.72 192 GLY A CA 1
ATOM 1475 C C . GLY A 1 192 ? 74.186 5.911 -37.274 1.00 36.72 192 GLY A C 1
ATOM 1476 O O . GLY A 1 192 ? 74.404 4.871 -36.657 1.00 36.72 192 GLY A O 1
ATOM 1477 N N . ASN A 1 193 ? 74.694 6.155 -38.487 1.00 34.84 193 ASN A N 1
ATOM 1478 C CA . ASN A 1 193 ? 76.132 6.059 -38.769 1.00 34.84 193 ASN A CA 1
ATOM 1479 C C . ASN A 1 193 ? 76.517 6.522 -40.189 1.00 34.84 193 ASN A C 1
ATOM 1481 O O . ASN A 1 193 ? 76.064 5.985 -41.191 1.00 34.84 193 ASN A O 1
ATOM 1485 N N . ALA A 1 194 ? 77.386 7.536 -40.190 1.00 37.38 194 ALA A N 1
ATOM 1486 C CA . ALA A 1 194 ? 78.581 7.784 -41.000 1.00 37.38 194 ALA A CA 1
ATOM 1487 C C . ALA A 1 194 ? 78.870 6.987 -42.296 1.00 37.38 194 ALA A C 1
ATOM 1489 O O . ALA A 1 194 ? 78.992 5.766 -42.270 1.00 37.38 194 ALA A O 1
ATOM 1490 N N . GLY A 1 195 ? 79.286 7.732 -43.335 1.00 32.97 195 GLY A N 1
ATOM 1491 C CA . GLY A 1 195 ? 80.577 7.480 -44.002 1.00 32.97 195 GLY A CA 1
ATOM 1492 C C . GLY A 1 195 ? 80.631 7.643 -45.530 1.00 32.97 195 GLY A C 1
ATOM 1493 O O . GLY A 1 195 ? 79.925 6.943 -46.241 1.00 32.97 195 GLY A O 1
ATOM 1494 N N . GLY A 1 196 ? 81.576 8.465 -46.016 1.00 31.17 196 GLY A N 1
ATOM 1495 C CA . GLY A 1 196 ? 82.210 8.307 -47.339 1.00 31.17 196 GLY A CA 1
ATOM 1496 C C . GLY A 1 196 ? 82.064 9.500 -48.289 1.00 31.17 196 GLY A C 1
ATOM 1497 O O . GLY A 1 196 ? 81.002 9.685 -48.864 1.00 31.17 196 GLY A O 1
ATOM 1498 N N . GLY A 1 197 ? 83.119 10.311 -48.439 1.00 32.53 197 GLY A N 1
ATOM 1499 C CA . GLY A 1 197 ? 83.151 11.493 -49.312 1.00 32.53 197 GLY A CA 1
ATOM 1500 C C . GLY A 1 197 ? 83.647 11.238 -50.738 1.00 32.53 197 GLY A C 1
ATOM 1501 O O . GLY A 1 197 ? 83.994 10.114 -51.075 1.00 32.53 197 GLY A O 1
ATOM 1502 N N . GLU A 1 198 ? 83.759 12.315 -51.521 1.00 34.03 198 GLU A N 1
ATOM 1503 C CA . GLU A 1 198 ? 84.597 12.409 -52.726 1.00 34.03 198 GLU A CA 1
ATOM 1504 C C . GLU A 1 198 ? 85.075 13.866 -52.940 1.00 34.03 198 GLU A C 1
ATOM 1506 O O . GLU A 1 198 ? 84.370 14.824 -52.630 1.00 34.03 198 GLU A O 1
ATOM 1511 N N . VAL A 1 199 ? 86.321 13.975 -53.409 1.00 38.59 199 VAL A N 1
ATOM 1512 C CA . VAL A 1 199 ? 87.220 15.134 -53.654 1.00 38.59 199 VAL A CA 1
ATOM 1513 C C . VAL A 1 199 ? 87.524 15.090 -55.172 1.00 38.59 199 VAL A C 1
ATOM 1515 O O . VAL A 1 199 ? 87.546 13.969 -55.692 1.00 38.59 199 VAL A O 1
ATOM 1518 N N . PRO A 1 200 ? 87.687 16.196 -55.935 1.00 46.41 200 PRO A N 1
ATOM 1519 C CA . PRO A 1 200 ? 88.825 17.136 -55.873 1.00 46.41 200 PRO A CA 1
ATOM 1520 C C . PRO A 1 200 ? 88.473 18.609 -55.645 1.00 46.41 200 PRO A C 1
ATOM 1522 O O . PRO A 1 200 ? 87.500 19.100 -56.257 1.00 46.41 200 PRO A O 1
#